Protein AF-A0A7S1DQR6-F1 (afdb_monomer_lite)

pLDDT: mean 74.08, std 22.47, range [29.53, 98.0]

Sequence (266 aa):
MAGALPKGSFQKLGLNPQLLRTAFSSLSSSLTSLRTEGGGAALTERAVVKEAVGEQGSGGWDFYPLESGTPMPAHKACIKKERWSTDAQAFVPAEYGFDVRAVIHSRRIFGSGAERQVYHFYEVSNGRLEASLRFVGNKLTAKQPKHVEHVNDQGFMRQFCKVQARAQELAVSFNRRVSGRASWHISFVECHIYTLVDPDLWTGPGTVLAEPYLEGKFVKWNNNAGYIRATHKQSQARAARSDKPQGLFEIGEEDEDEDDAQGDDR

Foldseek 3Di:
DDDDDDPDDDDPDDPDPVVVVVVVVVVLVVLLVVVVPPPDDDFAFDDAAADDPDDPDPPFKDKAFADPDDDDPAHKHWDFKWAQDPVVNDIDGDDDFPQFGIKMWTSHFPDDDDFKTKTKIFTFNDNDDDPDTHTGDATKIKIATRGPVCFAPPVVLVVVRNVQVVVQVVLVVVVVPPPDDPVPRDGGWHKMWIFMDDVVRDPGTTIIIMTGDDPDDDDDQADSNGRGDDDPVRVVVVVVPPPDDDDPDDPDPPPDPDPPDDDDDD

Radius of gyration: 23.33 Å; chains: 1; bounding box: 72×65×51 Å

Secondary structure (DSSP, 8-state):
-PPPPPTT------S-HHHHHHHHHHHHHHHHHTTSS--PPPPPBPP-PBPPTT---TTSEEEEEB--S---TT--EEEEEEEEETTTTEEEE-PPPTT--EEEEEEEEEEE-SSEEEEEEEEES-SS--SS--EEEEEEEEEEESBGGGTT-HHHHHHHHHHHHHHHHHHHHHHHH--S-GGG-------EEEEEE-TTT-SSEEEEEEEE---S-----B-TTS-BPPPHHHHHHHHTT-SS---S------------------

Structure (mmCIF, N/CA/C/O backbone):
data_AF-A0A7S1DQR6-F1
#
_entry.id   AF-A0A7S1DQR6-F1
#
loop_
_atom_site.group_PDB
_atom_site.id
_atom_site.type_symbol
_atom_site.label_atom_id
_atom_site.label_alt_id
_atom_site.label_comp_id
_atom_site.label_asym_id
_atom_site.label_entity_id
_atom_site.label_seq_id
_atom_site.pdbx_PDB_ins_code
_atom_site.Cartn_x
_atom_site.Cartn_y
_atom_site.Cartn_z
_atom_site.occupancy
_atom_site.B_iso_or_equiv
_atom_site.auth_seq_id
_atom_site.auth_comp_id
_atom_site.auth_asym_id
_atom_site.auth_atom_id
_atom_site.pdbx_PDB_model_num
ATOM 1 N N . MET A 1 1 ? -48.914 9.001 15.101 1.00 31.41 1 MET A N 1
ATOM 2 C CA . MET A 1 1 ? -48.515 9.339 13.718 1.00 31.41 1 MET A CA 1
ATOM 3 C C . MET A 1 1 ? -47.263 10.199 13.793 1.00 31.41 1 MET A C 1
ATOM 5 O O . MET A 1 1 ? -47.363 11.347 14.201 1.00 31.41 1 MET A O 1
ATOM 9 N N . ALA A 1 2 ? -46.083 9.621 13.556 1.00 33.62 2 ALA A N 1
ATOM 10 C CA . ALA A 1 2 ? -44.816 10.348 13.633 1.00 33.62 2 ALA A CA 1
ATOM 11 C C . ALA A 1 2 ? -44.555 11.042 12.290 1.00 33.62 2 ALA A C 1
ATOM 13 O O . ALA A 1 2 ? -44.450 10.374 11.264 1.00 33.62 2 ALA A O 1
ATOM 14 N N . GLY A 1 3 ? -44.516 12.376 12.299 1.00 42.34 3 GLY A N 1
ATOM 15 C CA . GLY A 1 3 ? -44.213 13.180 11.117 1.00 42.34 3 GLY A CA 1
ATOM 16 C C . GLY A 1 3 ? -42.786 12.924 10.638 1.00 42.34 3 GLY A C 1
ATOM 17 O O . GLY A 1 3 ? -41.850 12.930 11.437 1.00 42.34 3 GLY A O 1
ATOM 18 N N . ALA A 1 4 ? -42.629 12.673 9.339 1.00 44.31 4 ALA A N 1
ATOM 19 C CA . ALA A 1 4 ? -41.324 12.521 8.711 1.00 44.31 4 ALA A CA 1
ATOM 20 C C . ALA A 1 4 ? -40.499 13.807 8.885 1.00 44.31 4 ALA A C 1
ATOM 22 O O . ALA A 1 4 ? -40.989 14.910 8.639 1.00 44.31 4 ALA A O 1
ATOM 23 N N . LEU A 1 5 ? -39.249 13.659 9.329 1.00 44.78 5 LEU A N 1
ATOM 24 C CA . LEU A 1 5 ? -38.334 14.782 9.521 1.00 44.78 5 LEU A CA 1
ATOM 25 C C . LEU A 1 5 ? -37.856 15.344 8.166 1.00 44.78 5 LEU A C 1
ATOM 27 O O . LEU A 1 5 ? -37.653 14.567 7.227 1.00 44.78 5 LEU A O 1
ATOM 31 N N . PRO A 1 6 ? -37.631 16.668 8.051 1.00 43.91 6 PRO A N 1
ATOM 32 C CA . PRO A 1 6 ? -37.181 17.287 6.808 1.00 43.91 6 PRO A CA 1
ATOM 33 C C . PRO A 1 6 ? -35.764 16.834 6.437 1.00 43.91 6 PRO A C 1
ATOM 35 O O . PRO A 1 6 ? -34.859 16.812 7.275 1.00 43.91 6 PRO A O 1
ATOM 38 N N . LYS A 1 7 ? -35.550 16.512 5.158 1.00 37.84 7 LYS A N 1
ATOM 39 C CA . LYS A 1 7 ? -34.216 16.219 4.619 1.00 37.84 7 LYS A CA 1
ATOM 40 C C . LYS A 1 7 ? -33.331 17.471 4.723 1.00 37.84 7 LYS A C 1
ATOM 42 O O . LYS A 1 7 ? -33.700 18.520 4.208 1.00 37.84 7 LYS A O 1
ATOM 47 N N . GLY A 1 8 ? -32.158 17.345 5.350 1.00 42.09 8 GLY A N 1
ATOM 48 C CA . GLY A 1 8 ? -31.084 18.348 5.279 1.00 42.09 8 GLY A CA 1
ATOM 49 C C . GLY A 1 8 ? -30.780 19.151 6.549 1.00 42.09 8 GLY A C 1
ATOM 50 O O . GLY A 1 8 ? -29.846 19.946 6.528 1.00 42.09 8 GLY A O 1
ATOM 51 N N . SER A 1 9 ? -31.485 18.948 7.668 1.00 42.28 9 SER A N 1
ATOM 52 C CA . SER A 1 9 ? -31.143 19.619 8.935 1.00 42.28 9 SER A CA 1
ATOM 53 C C . SER A 1 9 ? -30.326 18.717 9.864 1.00 42.28 9 SER A C 1
ATOM 55 O O . SER A 1 9 ? -30.814 17.673 10.300 1.00 42.28 9 SER A O 1
ATOM 57 N N . PHE A 1 10 ? -29.118 19.142 10.240 1.00 45.62 10 PHE A N 1
ATOM 58 C CA . PHE A 1 10 ? -28.386 18.542 11.358 1.00 45.62 10 PHE A CA 1
ATOM 59 C C . PHE A 1 10 ? -28.925 19.114 12.671 1.00 45.62 10 PHE A C 1
ATOM 61 O O . PHE A 1 10 ? -28.577 20.226 13.069 1.00 45.62 10 PHE A O 1
ATOM 68 N N . GLN A 1 11 ? -29.779 18.360 13.364 1.00 51.41 11 GLN A N 1
ATOM 69 C CA . GLN A 1 11 ? -30.064 18.668 14.762 1.00 51.41 11 GLN A CA 1
ATOM 70 C C . GLN A 1 11 ? -28.872 18.246 15.618 1.00 51.41 11 GLN A C 1
ATOM 72 O O . GLN A 1 11 ? -28.334 17.146 15.478 1.00 51.41 11 GLN A O 1
ATOM 77 N N . LYS A 1 12 ? -28.461 19.139 16.520 1.00 45.91 12 LYS A N 1
ATOM 78 C CA . LYS A 1 12 ? -27.454 18.877 17.548 1.00 45.91 12 LYS A CA 1
ATOM 79 C C . LYS A 1 12 ? -28.048 17.849 18.516 1.00 45.91 12 LYS A C 1
ATOM 81 O O . LYS A 1 12 ? -28.711 18.209 19.483 1.00 45.91 12 LYS A O 1
ATOM 86 N N . LEU A 1 13 ? -27.897 16.566 18.191 1.00 50.59 13 LEU A N 1
ATOM 87 C CA . LEU A 1 13 ? -28.409 15.471 19.006 1.00 50.59 13 LEU A CA 1
ATOM 88 C C . LEU A 1 13 ? -27.738 15.551 20.379 1.00 50.59 13 LEU A C 1
ATOM 90 O O . LEU A 1 13 ? -26.519 15.417 20.494 1.00 50.59 13 LEU A O 1
ATOM 94 N N . GLY A 1 14 ? -28.537 15.802 21.418 1.00 55.88 14 GLY A N 1
ATOM 95 C CA . GLY A 1 14 ? -28.096 15.603 22.792 1.00 55.88 14 GLY A CA 1
ATOM 96 C C . GLY A 1 14 ? -27.561 14.179 22.942 1.00 55.88 14 GLY A C 1
ATOM 97 O O . GLY A 1 14 ? -28.083 13.256 22.314 1.00 55.88 14 GLY A O 1
ATOM 98 N N . LEU A 1 15 ? -26.498 14.016 23.735 1.00 55.56 15 LEU A N 1
ATOM 99 C CA . LEU A 1 15 ? -25.790 12.753 23.981 1.00 55.56 15 LEU A CA 1
ATOM 100 C C . LEU A 1 15 ? -26.667 11.758 24.763 1.00 55.56 15 LEU A C 1
ATOM 102 O O . LEU A 1 15 ? -26.357 11.380 25.887 1.00 55.56 15 LEU A O 1
ATOM 106 N N . ASN A 1 16 ? -27.785 11.336 24.179 1.00 61.31 16 ASN A N 1
ATOM 107 C CA . ASN A 1 16 ? -28.571 10.218 24.659 1.00 61.31 16 ASN A CA 1
ATOM 108 C C . ASN A 1 16 ? -28.138 8.958 23.873 1.00 61.31 16 ASN A C 1
ATOM 110 O O . ASN A 1 16 ? -28.238 8.950 22.640 1.00 61.31 16 ASN A O 1
ATOM 114 N N . PRO A 1 17 ? -27.694 7.880 24.548 1.00 58.91 17 PRO A N 1
ATOM 115 C CA . PRO A 1 17 ? -27.346 6.601 23.924 1.00 58.91 17 PRO A CA 1
ATOM 116 C C . PRO A 1 17 ? -28.421 6.034 22.982 1.00 58.91 17 PRO A C 1
ATOM 118 O O . PRO A 1 17 ? -28.089 5.425 21.965 1.00 58.91 17 PRO A O 1
ATOM 121 N N . GLN A 1 18 ? -29.707 6.255 23.277 1.00 54.97 18 GLN A N 1
ATOM 122 C CA . GLN A 1 18 ? -30.808 5.810 22.417 1.00 54.97 18 GLN A CA 1
ATOM 123 C C . GLN A 1 18 ? -30.890 6.623 21.117 1.00 54.97 18 GLN A C 1
ATOM 125 O O . GLN A 1 18 ? -31.116 6.051 20.054 1.00 54.97 18 GLN A O 1
ATOM 130 N N . LEU A 1 19 ? -30.628 7.933 21.172 1.00 52.81 19 LEU A N 1
ATOM 131 C CA . LEU A 1 19 ? -30.596 8.797 19.986 1.00 52.81 19 LEU A CA 1
ATOM 132 C C . LEU A 1 19 ? -29.357 8.536 19.121 1.00 52.81 19 LEU A C 1
ATOM 134 O O . LEU A 1 19 ? -29.462 8.535 17.896 1.00 52.81 19 LEU A O 1
ATOM 138 N N . LEU A 1 20 ? -28.210 8.236 19.742 1.00 58.41 20 LEU A N 1
ATOM 139 C CA . LEU A 1 20 ? -27.008 7.777 19.037 1.00 58.41 20 LEU A CA 1
ATOM 140 C C . LEU A 1 20 ? -27.270 6.465 18.293 1.00 58.41 20 LEU A C 1
ATOM 142 O O . LEU A 1 20 ? -26.929 6.352 17.119 1.00 58.41 20 LEU A O 1
ATOM 146 N N . ARG A 1 21 ? -27.928 5.492 18.936 1.00 59.44 21 ARG A N 1
ATOM 147 C CA . ARG A 1 21 ? -28.289 4.216 18.301 1.00 59.44 21 ARG A CA 1
ATOM 148 C C . ARG A 1 21 ? -29.188 4.419 17.079 1.00 59.44 21 ARG A C 1
ATOM 150 O O . ARG A 1 21 ? -28.949 3.795 16.045 1.00 59.44 21 ARG A O 1
ATOM 157 N N . THR A 1 22 ? -30.173 5.310 17.169 1.00 59.44 22 THR A N 1
ATOM 158 C CA . THR A 1 22 ? -31.044 5.655 16.037 1.00 59.44 22 THR A CA 1
ATOM 159 C C . THR A 1 22 ? -30.270 6.371 14.931 1.00 59.44 22 THR A C 1
ATOM 161 O O . THR A 1 22 ? -30.397 5.996 13.771 1.00 59.44 22 THR A O 1
ATOM 164 N N . ALA A 1 23 ? -29.399 7.328 15.265 1.00 57.44 23 ALA A N 1
ATOM 165 C CA . ALA A 1 23 ? -28.573 8.033 14.284 1.00 57.44 23 ALA A CA 1
ATOM 166 C C . ALA A 1 23 ? -27.603 7.094 13.544 1.00 57.44 23 ALA A C 1
ATOM 168 O O . ALA A 1 23 ? -27.500 7.163 12.320 1.00 57.44 23 ALA A O 1
ATOM 169 N N . PHE A 1 24 ? -26.947 6.167 14.252 1.00 63.00 24 PHE A N 1
ATOM 170 C CA . PHE A 1 24 ? -26.090 5.150 13.632 1.00 63.00 24 PHE A CA 1
ATOM 171 C C . PHE A 1 24 ? -26.881 4.155 12.780 1.00 63.00 24 PHE A C 1
ATOM 173 O O . PHE A 1 24 ? -26.399 3.751 11.723 1.00 63.00 24 PHE A O 1
ATOM 180 N N . SER A 1 25 ? -28.103 3.799 13.187 1.00 56.00 25 SER A N 1
ATOM 181 C CA . SER A 1 25 ? -28.981 2.929 12.391 1.00 56.00 25 SER A CA 1
ATOM 182 C C . SER A 1 25 ? -29.430 3.622 11.097 1.00 56.00 25 SER A C 1
ATOM 184 O O . SER A 1 25 ? -29.368 3.021 10.027 1.00 56.00 25 SER A O 1
ATOM 186 N N . SER A 1 26 ? -29.785 4.909 11.160 1.00 48.22 26 SER A N 1
ATOM 187 C CA . SER A 1 26 ? -30.171 5.707 9.987 1.00 48.22 26 SER A CA 1
ATOM 188 C C . SER A 1 26 ? -28.998 6.000 9.043 1.00 48.22 26 SER A C 1
ATOM 190 O O . SER A 1 26 ? -29.177 5.981 7.823 1.00 48.22 26 SER A O 1
ATOM 192 N N . LEU A 1 27 ? -27.790 6.218 9.581 1.00 51.88 27 LEU A N 1
ATOM 193 C CA . LEU A 1 27 ? -26.561 6.340 8.787 1.00 51.88 27 LEU A CA 1
ATOM 194 C C . LEU A 1 27 ? -26.212 5.021 8.095 1.00 51.88 27 LEU A C 1
ATOM 196 O O . LEU A 1 27 ? -25.891 5.029 6.911 1.00 51.88 27 LEU A O 1
ATOM 200 N N . SER A 1 28 ? -26.330 3.896 8.807 1.00 49.25 28 SER A N 1
ATOM 201 C CA . SER A 1 28 ? -26.087 2.566 8.239 1.00 49.25 28 SER A CA 1
ATOM 202 C C . SER A 1 28 ? -27.082 2.260 7.120 1.00 49.25 28 SER A C 1
ATOM 204 O O . SER A 1 28 ? -26.670 1.864 6.040 1.00 49.25 28 SER A O 1
ATOM 206 N N . SER A 1 29 ? -28.373 2.543 7.321 1.00 36.38 29 SER A N 1
ATOM 207 C CA . SER A 1 29 ? -29.411 2.332 6.302 1.00 36.38 29 SER A CA 1
ATOM 208 C C . SER A 1 29 ? -29.207 3.202 5.054 1.00 36.38 29 SER A C 1
ATOM 210 O O . SER A 1 29 ? -29.327 2.702 3.937 1.00 36.38 29 SER A O 1
ATOM 212 N N . SER A 1 30 ? -28.817 4.471 5.222 1.00 38.94 30 SER A N 1
ATOM 213 C CA . SER A 1 30 ? -28.512 5.363 4.091 1.00 38.94 30 SER A CA 1
ATOM 214 C C . SER A 1 30 ? -27.253 4.933 3.320 1.00 38.94 30 SER A C 1
ATOM 216 O O . SER A 1 30 ? -27.213 5.047 2.098 1.00 38.94 30 SER A O 1
ATOM 218 N N . LEU A 1 31 ? -26.237 4.403 4.012 1.00 38.84 31 LEU A N 1
ATOM 219 C CA . LEU A 1 31 ? -25.013 3.874 3.394 1.00 38.84 31 LEU A CA 1
ATOM 220 C C . LEU A 1 31 ? -25.240 2.547 2.662 1.00 38.84 31 LEU A C 1
ATOM 222 O O . LEU A 1 31 ? -24.606 2.317 1.634 1.00 38.84 31 LEU A O 1
ATOM 226 N N . THR A 1 32 ? -26.133 1.689 3.160 1.00 41.75 32 THR A N 1
ATOM 227 C CA . THR A 1 32 ? -26.480 0.428 2.490 1.00 41.75 32 THR A CA 1
ATOM 228 C C . THR A 1 32 ? -27.306 0.682 1.230 1.00 41.75 32 THR A C 1
ATOM 230 O O . THR A 1 32 ? -26.999 0.107 0.192 1.00 41.75 32 THR A O 1
ATOM 233 N N . SER A 1 33 ? -28.275 1.606 1.273 1.00 34.28 33 SER A N 1
ATOM 234 C CA . SER A 1 33 ? -29.111 1.927 0.104 1.00 34.28 33 SER A CA 1
ATOM 235 C C . SER A 1 33 ? -28.313 2.554 -1.049 1.00 34.28 33 SER A C 1
ATOM 237 O O . SER A 1 33 ? -28.632 2.315 -2.205 1.00 34.28 33 SER A O 1
ATOM 239 N N . LEU A 1 34 ? -27.239 3.299 -0.753 1.00 32.94 34 LEU A N 1
ATOM 240 C CA . LEU A 1 34 ? -26.320 3.836 -1.768 1.00 32.94 34 LEU A CA 1
ATOM 241 C C . LEU A 1 34 ? -25.340 2.794 -2.337 1.00 32.94 34 LEU A C 1
ATOM 243 O O . LEU A 1 34 ? -24.661 3.082 -3.319 1.00 32.94 34 LEU A O 1
ATOM 247 N N . ARG A 1 35 ? -25.231 1.601 -1.737 1.00 43.12 35 ARG A N 1
ATOM 248 C CA . ARG A 1 35 ? -24.304 0.544 -2.182 1.00 43.12 35 ARG A CA 1
ATOM 249 C C . ARG A 1 35 ? -24.957 -0.539 -3.033 1.00 43.12 35 ARG A C 1
ATOM 251 O O . ARG A 1 35 ? -24.249 -1.193 -3.786 1.00 43.12 35 ARG A O 1
ATOM 258 N N . THR A 1 36 ? -26.274 -0.706 -2.961 1.00 40.50 36 THR A N 1
ATOM 259 C CA . THR A 1 36 ? -27.006 -1.714 -3.746 1.00 40.50 36 THR A CA 1
ATOM 260 C C . THR A 1 36 ? -27.453 -1.246 -5.133 1.00 40.50 36 THR A C 1
ATOM 262 O O . THR A 1 36 ? -27.860 -2.078 -5.932 1.00 40.50 36 THR A O 1
ATOM 265 N N . GLU A 1 37 ? -27.354 0.047 -5.462 1.00 34.97 37 GLU A N 1
ATOM 266 C CA . GLU A 1 37 ? -27.733 0.569 -6.794 1.00 34.97 37 GLU A CA 1
ATOM 267 C C . GLU A 1 37 ? -26.545 0.710 -7.766 1.00 34.97 37 GLU A C 1
ATOM 269 O O . GLU A 1 37 ? -26.708 1.122 -8.912 1.00 34.97 37 GLU A O 1
ATOM 274 N N . GLY A 1 38 ? -25.339 0.322 -7.347 1.00 36.16 38 GLY A N 1
ATOM 275 C CA . GLY A 1 38 ? -24.161 0.287 -8.208 1.00 36.16 38 GLY A CA 1
ATOM 276 C C . GLY A 1 38 ? -24.028 -1.048 -8.931 1.00 36.16 38 GLY A C 1
ATOM 277 O O . GLY A 1 38 ? -23.172 -1.847 -8.565 1.00 36.16 38 GLY A O 1
ATOM 278 N N . GLY A 1 39 ? -24.851 -1.286 -9.954 1.00 40.03 39 GLY A N 1
ATOM 279 C CA . GLY A 1 39 ? -24.592 -2.315 -10.964 1.00 40.03 39 GLY A CA 1
ATOM 280 C C . GLY A 1 39 ? -23.303 -1.990 -11.722 1.00 40.03 39 GLY A C 1
ATOM 281 O O . GLY A 1 39 ? -23.339 -1.392 -12.794 1.00 40.03 39 GLY A O 1
ATOM 282 N N . GLY A 1 40 ? -22.155 -2.308 -11.126 1.00 49.25 40 GLY A N 1
ATOM 283 C CA . GLY A 1 40 ? -20.861 -2.241 -11.791 1.00 49.25 40 GLY A CA 1
ATOM 284 C C . GLY A 1 40 ? -20.764 -3.341 -12.842 1.00 49.25 40 GLY A C 1
ATOM 285 O O . GLY A 1 40 ? -21.263 -4.447 -12.636 1.00 49.25 40 GLY A O 1
ATOM 286 N N . ALA A 1 41 ? -20.133 -3.037 -13.976 1.00 58.84 41 ALA A N 1
ATOM 287 C CA . ALA A 1 41 ? -19.745 -4.056 -14.943 1.00 58.84 41 ALA A CA 1
ATOM 288 C C . ALA A 1 41 ? -18.941 -5.162 -14.238 1.00 58.84 41 ALA A C 1
ATOM 290 O O . ALA A 1 41 ? -18.152 -4.870 -13.337 1.00 58.84 41 ALA A O 1
ATOM 291 N N . ALA A 1 42 ? -19.148 -6.420 -14.637 1.00 73.62 42 ALA A N 1
ATOM 292 C CA . ALA A 1 42 ? -18.347 -7.531 -14.136 1.00 73.62 42 ALA A CA 1
ATOM 293 C C . ALA A 1 42 ? -16.862 -7.240 -14.410 1.00 73.62 42 ALA A C 1
ATOM 295 O O . ALA A 1 42 ? -16.483 -7.015 -15.559 1.00 73.62 42 ALA A O 1
ATOM 296 N N . LEU A 1 43 ? -16.056 -7.184 -13.349 1.00 81.88 43 LEU A N 1
ATOM 297 C CA . LEU A 1 43 ? -14.626 -6.904 -13.434 1.00 81.88 43 LEU A CA 1
ATOM 298 C C . LEU A 1 43 ? -13.849 -8.182 -13.755 1.00 81.88 43 LEU A C 1
ATOM 300 O O . LEU A 1 43 ? -14.211 -9.273 -13.312 1.00 81.88 43 LEU A O 1
ATOM 304 N N . THR A 1 44 ? -12.753 -8.042 -14.493 1.00 83.62 44 THR A N 1
ATOM 305 C CA . THR A 1 44 ? -11.940 -9.170 -14.952 1.00 83.62 44 THR A CA 1
ATOM 306 C C . THR A 1 44 ? -10.818 -9.449 -13.963 1.00 83.62 44 THR A C 1
ATOM 308 O O . THR A 1 44 ? -9.928 -8.616 -13.777 1.00 83.62 44 THR A O 1
ATOM 311 N N . GLU A 1 45 ? -10.811 -10.625 -13.334 1.00 82.19 45 GLU A N 1
ATOM 312 C CA . GLU A 1 45 ? -9.710 -11.027 -12.451 1.00 82.19 45 GLU A CA 1
ATOM 313 C C . GLU A 1 45 ? -8.395 -11.237 -13.217 1.00 82.19 45 GLU A C 1
ATOM 315 O O . GLU A 1 45 ? -8.362 -11.786 -14.319 1.00 82.19 45 GLU A O 1
ATOM 320 N N . ARG A 1 46 ? -7.278 -10.831 -12.609 1.00 82.69 46 ARG A N 1
ATOM 321 C CA . ARG A 1 46 ? -5.936 -11.088 -13.140 1.00 82.69 46 ARG A CA 1
ATOM 322 C C . ARG A 1 46 ? -5.507 -12.524 -12.856 1.00 82.69 46 ARG A C 1
ATOM 324 O O . ARG A 1 46 ? -5.556 -12.974 -11.710 1.00 82.69 46 ARG A O 1
ATOM 331 N N . ALA A 1 47 ? -4.968 -13.196 -13.870 1.00 73.94 47 ALA A N 1
ATOM 332 C CA . ALA A 1 47 ? -4.258 -14.458 -13.690 1.00 73.94 47 ALA A CA 1
ATOM 333 C C . ALA A 1 47 ? -2.944 -14.218 -12.929 1.00 73.94 47 ALA A C 1
ATOM 335 O O . ALA A 1 47 ? -2.080 -13.479 -13.402 1.00 73.94 47 ALA A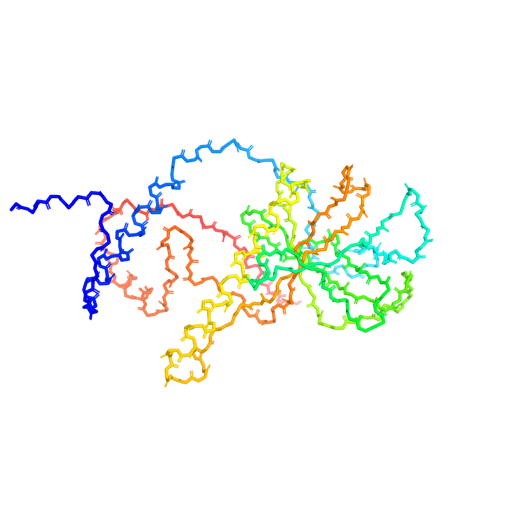 O 1
ATOM 336 N N . VAL A 1 48 ? -2.793 -14.825 -11.748 1.00 71.44 48 VAL A N 1
ATOM 337 C CA . VAL A 1 48 ? -1.583 -14.706 -10.922 1.00 71.44 48 VAL A CA 1
ATOM 338 C C . VAL A 1 48 ? -1.266 -16.031 -10.230 1.00 71.44 48 VAL A C 1
ATOM 340 O O . VAL A 1 48 ? -2.163 -16.803 -9.895 1.00 71.44 48 VAL A O 1
ATOM 343 N N . VAL A 1 49 ? 0.023 -16.285 -9.999 1.00 69.25 49 VAL A N 1
ATOM 344 C CA . VAL A 1 49 ? 0.529 -17.469 -9.297 1.00 69.25 49 VAL A CA 1
ATOM 345 C C . VAL A 1 49 ? 0.283 -17.343 -7.785 1.00 69.25 49 VAL A C 1
ATOM 347 O O . VAL A 1 49 ? 0.776 -16.419 -7.131 1.00 69.25 49 VAL A O 1
ATOM 350 N N . LYS A 1 50 ? -0.474 -18.287 -7.216 1.00 61.16 50 LYS A N 1
ATOM 351 C CA . LYS A 1 50 ? -0.664 -18.424 -5.762 1.00 61.16 50 LYS A CA 1
ATOM 352 C C . LYS A 1 50 ? 0.540 -19.130 -5.128 1.00 61.16 50 LYS A C 1
ATOM 354 O O . LYS A 1 50 ? 1.202 -19.936 -5.778 1.00 61.16 50 LYS A O 1
ATOM 359 N N . GLU A 1 51 ? 0.844 -18.818 -3.871 1.00 53.03 51 GLU A N 1
ATOM 360 C CA . GLU A 1 51 ? 1.877 -19.534 -3.120 1.00 53.03 51 GLU A CA 1
ATOM 361 C C . GLU A 1 51 ? 1.432 -20.977 -2.822 1.00 53.03 51 GLU A C 1
ATOM 363 O O . GLU A 1 51 ? 0.386 -21.190 -2.216 1.00 53.03 51 GLU A O 1
ATOM 368 N N . ALA A 1 52 ? 2.222 -21.965 -3.256 1.00 49.84 52 ALA A N 1
ATOM 369 C CA . ALA A 1 52 ? 2.103 -23.346 -2.795 1.00 49.84 52 ALA A CA 1
ATOM 370 C C . ALA A 1 52 ? 3.016 -23.542 -1.575 1.00 49.84 52 ALA A C 1
ATOM 372 O O . ALA A 1 52 ? 4.169 -23.097 -1.579 1.00 49.84 52 ALA A O 1
ATOM 373 N N . VAL A 1 53 ? 2.505 -24.205 -0.535 1.00 42.31 53 VAL A N 1
ATOM 374 C CA . VAL A 1 53 ? 3.251 -24.529 0.689 1.00 42.31 53 VAL A CA 1
ATOM 375 C C . VAL A 1 53 ? 4.420 -25.452 0.312 1.00 42.31 53 VAL A C 1
ATOM 377 O O . VAL A 1 53 ? 4.207 -26.631 0.056 1.00 42.31 53 VAL A O 1
ATOM 380 N N . GLY A 1 54 ? 5.654 -24.932 0.243 1.00 42.78 54 GLY A N 1
ATOM 381 C CA . GLY A 1 54 ? 6.858 -25.781 0.186 1.00 42.78 54 GLY A CA 1
ATOM 382 C C . GLY A 1 54 ? 8.007 -25.387 -0.749 1.00 42.78 54 GLY A C 1
ATOM 383 O O . GLY A 1 54 ? 9.079 -25.969 -0.626 1.00 42.78 54 GLY A O 1
ATOM 384 N N . GLU A 1 55 ? 7.876 -24.404 -1.645 1.00 39.41 55 GLU A N 1
ATOM 385 C CA . GLU A 1 55 ? 8.964 -24.098 -2.597 1.00 39.41 55 GLU A CA 1
ATOM 386 C C . GLU A 1 55 ? 9.692 -22.780 -2.300 1.00 39.41 55 GLU A C 1
ATOM 388 O O . GLU A 1 55 ? 9.295 -21.715 -2.774 1.00 39.41 55 GLU A O 1
ATOM 393 N N . GLN A 1 56 ? 10.810 -22.850 -1.573 1.00 40.12 56 GLN A N 1
ATOM 394 C CA . GLN A 1 56 ? 11.800 -21.769 -1.487 1.00 40.12 56 GLN A CA 1
ATOM 395 C C . GLN A 1 56 ? 12.818 -21.887 -2.633 1.00 40.12 56 GLN A C 1
ATOM 397 O O . GLN A 1 56 ? 13.928 -22.380 -2.459 1.00 40.12 56 GLN A O 1
ATOM 402 N N . GLY A 1 57 ? 12.430 -21.438 -3.826 1.00 43.72 57 GLY A N 1
ATOM 403 C CA . GLY A 1 57 ? 13.342 -21.230 -4.955 1.00 43.72 57 GLY A CA 1
ATOM 404 C C . GLY A 1 57 ? 13.630 -19.742 -5.179 1.00 43.72 57 GLY A C 1
ATOM 405 O O . GLY A 1 57 ? 12.750 -18.897 -5.019 1.00 43.72 57 GLY A O 1
ATOM 406 N N . SER A 1 58 ? 14.848 -19.405 -5.611 1.00 46.19 58 SER A N 1
ATOM 407 C CA . SER A 1 58 ? 15.319 -18.036 -5.901 1.00 46.19 58 SER A CA 1
ATOM 408 C C . SER A 1 58 ? 14.592 -17.316 -7.057 1.00 46.19 58 SER A C 1
ATOM 410 O O . SER A 1 58 ? 14.858 -16.144 -7.305 1.00 46.19 58 SER A O 1
ATOM 412 N N . GLY A 1 59 ? 13.640 -17.968 -7.739 1.00 62.53 59 GLY A N 1
ATOM 413 C CA . GLY A 1 59 ? 12.853 -17.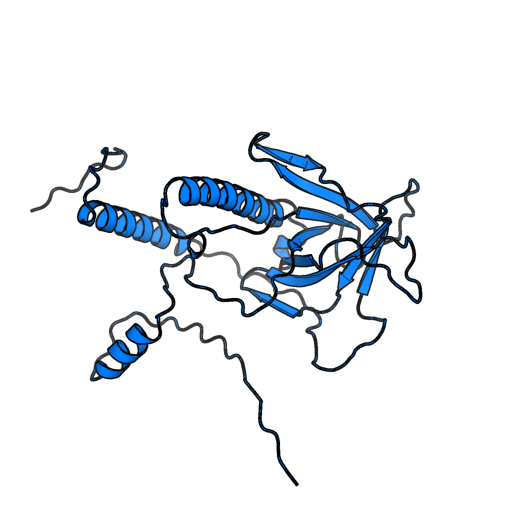409 -8.852 1.00 62.53 59 GLY A CA 1
ATOM 414 C C . GLY A 1 59 ? 11.566 -16.661 -8.464 1.00 62.53 59 GLY A C 1
ATOM 415 O O . GLY A 1 59 ? 10.789 -16.289 -9.345 1.00 62.53 59 GLY A O 1
ATOM 416 N N . GLY A 1 60 ? 11.308 -16.465 -7.166 1.00 83.25 60 GLY A N 1
ATOM 417 C CA . GLY A 1 60 ? 10.039 -15.935 -6.646 1.00 83.25 60 GLY A CA 1
ATOM 418 C C . GLY A 1 60 ? 9.938 -14.414 -6.483 1.00 83.25 60 GLY A C 1
ATOM 419 O O . GLY A 1 60 ? 8.889 -13.941 -6.050 1.00 83.25 60 GLY A O 1
ATOM 420 N N . TRP A 1 61 ? 10.985 -13.649 -6.801 1.00 88.00 61 TRP A N 1
ATOM 421 C CA . TRP A 1 61 ? 11.055 -12.211 -6.514 1.00 88.00 61 TRP A CA 1
ATOM 422 C C . TRP A 1 61 ? 11.377 -11.395 -7.764 1.00 88.00 61 TRP A C 1
ATOM 424 O O . TRP A 1 61 ? 12.285 -11.736 -8.519 1.00 88.00 61 TRP A O 1
ATOM 434 N N . ASP A 1 62 ? 10.670 -10.284 -7.942 1.00 90.56 62 ASP A N 1
ATOM 435 C CA . ASP A 1 62 ? 11.041 -9.217 -8.865 1.00 90.56 62 ASP A CA 1
ATOM 436 C C . ASP A 1 62 ? 11.862 -8.153 -8.134 1.00 90.56 62 ASP A C 1
ATOM 438 O O . ASP A 1 62 ? 11.559 -7.789 -6.995 1.00 90.56 62 ASP A O 1
ATOM 442 N N . PHE A 1 63 ? 12.905 -7.660 -8.798 1.00 90.25 63 PHE A N 1
ATOM 443 C CA . PHE A 1 63 ? 13.863 -6.702 -8.254 1.00 90.25 63 PHE A CA 1
ATOM 444 C C . PHE A 1 63 ? 13.728 -5.352 -8.962 1.00 90.25 63 PHE A C 1
ATOM 446 O O . PHE A 1 63 ? 13.803 -5.282 -10.188 1.00 90.25 63 PHE A O 1
ATOM 453 N N . TYR A 1 64 ? 13.561 -4.286 -8.181 1.00 91.88 64 TYR A N 1
ATOM 454 C CA . TYR A 1 64 ? 13.301 -2.930 -8.657 1.00 91.88 64 TYR A CA 1
ATOM 455 C C . TYR A 1 64 ? 14.340 -1.968 -8.066 1.00 91.88 64 TYR A C 1
ATOM 457 O O . TYR A 1 64 ? 14.135 -1.450 -6.963 1.00 91.88 64 TYR A O 1
ATOM 465 N N . PRO A 1 65 ? 15.470 -1.725 -8.751 1.00 90.88 65 PRO A N 1
ATOM 466 C CA . PRO A 1 65 ? 16.444 -0.730 -8.321 1.00 90.88 65 PRO A CA 1
ATOM 467 C C . PRO A 1 65 ? 15.802 0.655 -8.208 1.00 90.88 65 PRO A C 1
ATOM 469 O O . PRO A 1 65 ? 14.954 1.031 -9.021 1.00 90.88 65 PRO A O 1
ATOM 472 N N . LEU A 1 66 ? 16.219 1.419 -7.199 1.00 88.94 66 LEU A N 1
ATOM 473 C CA . LEU A 1 66 ? 15.949 2.850 -7.132 1.00 88.94 66 LEU A CA 1
ATOM 474 C C . LEU A 1 66 ? 16.825 3.522 -8.194 1.00 88.94 66 LEU A C 1
ATOM 476 O O . LEU A 1 66 ? 18.023 3.247 -8.271 1.00 88.94 66 LEU A O 1
ATOM 480 N N . GLU A 1 67 ? 16.240 4.375 -9.033 1.00 72.88 67 GLU A N 1
ATOM 481 C CA . GLU A 1 67 ? 16.973 5.013 -10.128 1.00 72.88 67 GLU A CA 1
ATOM 482 C C . GLU A 1 67 ? 18.163 5.839 -9.608 1.00 72.88 67 GLU A C 1
ATOM 484 O O . GLU A 1 67 ? 18.005 6.938 -9.080 1.00 72.88 67 GLU A O 1
ATOM 489 N N . SER A 1 68 ? 19.385 5.341 -9.816 1.00 55.94 68 SER A N 1
ATOM 490 C CA . SER A 1 68 ? 20.618 6.121 -9.692 1.00 55.94 68 SER A CA 1
ATOM 491 C C . SER A 1 68 ? 21.056 6.635 -11.070 1.00 55.94 68 SER A C 1
ATOM 493 O O . SER A 1 68 ? 22.130 6.300 -11.565 1.00 55.94 68 SER A O 1
ATOM 495 N N . GLY A 1 69 ? 20.205 7.427 -11.724 1.00 50.66 69 GLY A N 1
ATOM 496 C CA . GLY A 1 69 ? 20.662 8.376 -12.744 1.00 50.66 69 GLY A CA 1
ATOM 497 C C . GLY A 1 69 ? 21.043 7.854 -14.135 1.00 50.66 69 GLY A C 1
ATOM 498 O O . GLY A 1 69 ? 21.823 8.520 -14.804 1.00 50.66 69 GLY A O 1
ATOM 499 N N . THR A 1 70 ? 20.499 6.746 -14.640 1.00 43.12 70 THR A N 1
ATOM 500 C CA . THR A 1 70 ? 20.436 6.535 -16.105 1.00 43.12 70 THR A CA 1
ATOM 501 C C . THR A 1 70 ? 19.233 5.666 -16.481 1.00 43.12 70 THR A C 1
ATOM 503 O O . THR A 1 70 ? 19.172 4.513 -16.056 1.00 43.12 70 THR A O 1
ATOM 506 N N . PRO A 1 71 ? 18.272 6.178 -17.272 1.00 43.59 71 PRO A N 1
ATOM 507 C CA . PRO A 1 71 ? 17.164 5.372 -17.760 1.00 43.59 71 PRO A CA 1
ATOM 508 C C . PRO A 1 71 ? 17.698 4.386 -18.799 1.00 43.59 71 PRO A C 1
ATOM 510 O O . PRO A 1 71 ? 18.051 4.771 -19.913 1.00 43.59 71 PRO A O 1
ATOM 513 N N . MET A 1 72 ? 17.768 3.104 -18.440 1.00 46.81 72 MET A N 1
ATOM 514 C CA . MET A 1 72 ? 17.837 2.051 -19.445 1.00 46.81 72 MET A CA 1
ATOM 515 C C . MET A 1 72 ? 16.400 1.634 -19.798 1.00 46.81 72 MET A C 1
ATOM 517 O O . MET A 1 72 ? 15.677 1.176 -18.914 1.00 46.81 72 MET A O 1
ATOM 521 N N . PRO A 1 73 ? 15.967 1.767 -21.064 1.00 45.38 73 PRO A N 1
ATOM 522 C CA . PRO A 1 73 ? 14.564 1.643 -21.480 1.00 45.38 73 PRO A CA 1
ATOM 523 C C . PRO A 1 73 ? 13.942 0.231 -21.390 1.00 45.38 73 PRO A C 1
ATOM 525 O O . PRO A 1 73 ? 12.867 0.011 -21.936 1.00 45.38 73 PRO A O 1
ATOM 528 N N . ALA A 1 74 ? 14.576 -0.724 -20.700 1.00 56.97 74 ALA A N 1
ATOM 529 C CA . ALA A 1 74 ? 14.138 -2.123 -20.622 1.00 56.97 74 ALA A CA 1
ATOM 530 C C . ALA A 1 74 ? 14.163 -2.734 -19.204 1.00 56.97 74 ALA A C 1
ATOM 532 O O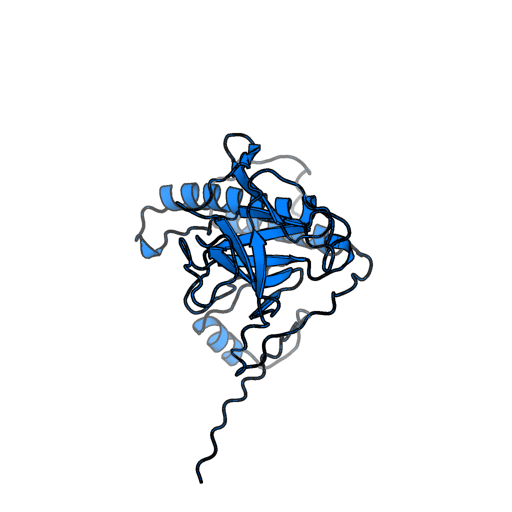 . ALA A 1 74 ? 14.012 -3.945 -19.068 1.00 56.97 74 ALA A O 1
ATOM 533 N N . HIS A 1 75 ? 14.377 -1.945 -18.145 1.00 76.56 75 HIS A N 1
ATOM 534 C CA . HIS A 1 75 ? 14.569 -2.497 -16.799 1.00 76.56 75 HIS A CA 1
ATOM 535 C C . HIS A 1 75 ? 13.445 -2.135 -15.834 1.00 76.56 75 HIS A C 1
ATOM 537 O O . HIS A 1 75 ? 12.955 -1.006 -15.815 1.00 76.56 75 HIS A O 1
ATOM 543 N N . LYS A 1 76 ? 13.075 -3.114 -15.000 1.00 88.31 76 LYS A N 1
ATOM 544 C CA . LYS A 1 76 ? 12.230 -2.895 -13.827 1.00 88.31 76 LYS A CA 1
ATOM 545 C C . LYS A 1 76 ? 12.880 -1.839 -12.935 1.00 88.31 76 LYS A C 1
ATOM 547 O O . LYS A 1 76 ? 14.100 -1.853 -12.774 1.00 88.31 76 LYS A O 1
ATOM 552 N N . ALA A 1 77 ? 12.097 -0.932 -12.362 1.00 91.38 77 ALA A N 1
ATOM 553 C CA . ALA A 1 77 ? 12.621 0.150 -11.525 1.00 91.38 77 ALA A CA 1
ATOM 554 C C . ALA A 1 77 ? 11.602 0.615 -10.483 1.00 91.38 77 ALA A C 1
ATOM 556 O O . ALA A 1 77 ? 10.396 0.531 -10.703 1.00 91.38 77 ALA A O 1
ATOM 557 N N . CYS A 1 78 ? 12.083 1.140 -9.358 1.00 93.00 78 CYS A N 1
ATOM 558 C CA . CYS A 1 78 ? 11.267 1.851 -8.380 1.00 93.00 78 CYS A CA 1
ATOM 559 C C . CYS A 1 78 ? 11.528 3.351 -8.518 1.00 93.00 78 CYS A C 1
ATOM 561 O O . CYS A 1 78 ? 12.584 3.844 -8.123 1.00 93.00 78 CYS A O 1
ATOM 563 N N . ILE A 1 79 ? 10.562 4.076 -9.081 1.00 92.56 79 ILE A N 1
ATOM 564 C CA . ILE A 1 79 ? 10.717 5.503 -9.394 1.00 92.56 79 ILE A CA 1
ATOM 565 C C . ILE A 1 79 ? 10.438 6.358 -8.160 1.00 92.56 79 ILE A C 1
ATOM 567 O O . ILE A 1 79 ? 11.107 7.360 -7.911 1.00 92.56 79 ILE A O 1
ATOM 571 N N . LYS A 1 80 ? 9.405 6.004 -7.390 1.00 94.19 80 LYS A N 1
ATOM 572 C CA . LYS A 1 80 ? 8.876 6.894 -6.356 1.00 94.19 80 LYS A CA 1
ATOM 573 C C . LYS A 1 80 ? 8.298 6.122 -5.183 1.00 94.19 80 LYS A C 1
ATOM 575 O O . LYS A 1 80 ? 7.632 5.109 -5.375 1.00 94.19 80 LYS A O 1
ATOM 580 N N . LYS A 1 81 ? 8.474 6.693 -3.992 1.00 96.81 81 LYS A N 1
ATOM 581 C CA . LYS A 1 81 ? 7.760 6.353 -2.763 1.00 96.81 81 LYS A CA 1
ATOM 582 C C . LYS A 1 81 ? 7.082 7.608 -2.223 1.00 96.81 81 LYS A C 1
ATOM 584 O O . LYS A 1 81 ? 7.701 8.666 -2.105 1.00 96.81 81 LYS A O 1
ATOM 589 N N . GLU A 1 82 ? 5.798 7.518 -1.917 1.00 97.81 82 GLU A N 1
ATOM 590 C CA . GLU A 1 82 ? 5.013 8.638 -1.396 1.00 97.81 82 GLU A CA 1
ATOM 591 C C . GLU A 1 82 ? 4.015 8.190 -0.331 1.00 97.81 82 GLU A C 1
ATOM 593 O O . GLU A 1 82 ? 3.634 7.023 -0.259 1.00 97.81 82 GLU A O 1
ATOM 598 N N . ARG A 1 83 ? 3.571 9.134 0.496 1.00 97.62 83 ARG A N 1
ATOM 599 C CA . ARG A 1 83 ? 2.533 8.924 1.513 1.00 97.62 83 ARG A CA 1
ATOM 600 C C . ARG A 1 83 ? 1.510 10.047 1.459 1.00 97.62 83 ARG A C 1
ATOM 602 O O . ARG A 1 83 ? 1.813 11.148 0.996 1.00 97.62 83 ARG A O 1
ATOM 609 N N . TRP A 1 84 ? 0.300 9.790 1.943 1.00 97.94 84 TRP A N 1
ATOM 610 C CA . TRP A 1 84 ? -0.691 10.851 2.105 1.00 97.94 84 TRP A CA 1
ATOM 611 C C . TRP A 1 84 ? -0.360 11.690 3.343 1.00 97.94 84 TRP A C 1
ATOM 613 O O . TRP A 1 84 ? -0.342 11.173 4.459 1.00 97.94 84 TRP A O 1
ATOM 623 N N . SER A 1 85 ? -0.121 12.987 3.151 1.00 96.81 85 SER A N 1
ATOM 624 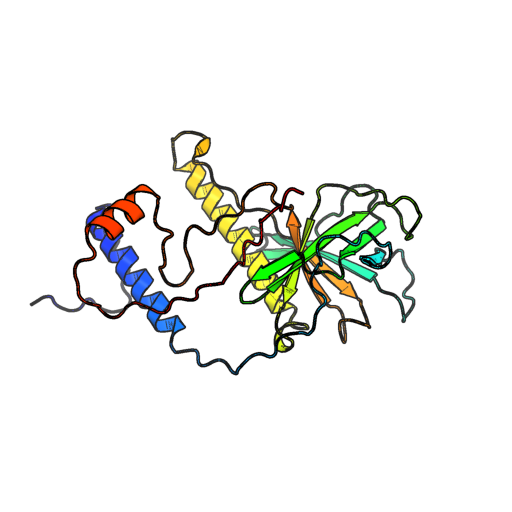C CA . SER A 1 85 ? -0.033 13.954 4.244 1.00 96.81 85 SER A CA 1
ATOM 625 C C . SER A 1 85 ? -1.403 14.578 4.461 1.00 96.81 85 SER A C 1
ATOM 627 O O . SER A 1 85 ? -1.974 15.197 3.560 1.00 96.81 85 SER A O 1
ATOM 629 N N . THR A 1 86 ? -1.943 14.409 5.663 1.00 94.12 86 THR A N 1
ATOM 630 C CA . THR A 1 86 ? -3.239 14.981 6.020 1.00 94.12 86 THR A CA 1
ATOM 631 C C . THR A 1 86 ? -3.153 16.484 6.263 1.00 94.12 86 THR A C 1
ATOM 633 O O . THR A 1 86 ? -4.086 17.193 5.897 1.00 94.12 86 THR A O 1
ATOM 636 N N . ASP A 1 87 ? -2.018 16.989 6.750 1.00 95.06 87 ASP A N 1
ATOM 637 C CA . ASP A 1 87 ? -1.777 18.428 6.899 1.00 95.06 87 ASP A CA 1
ATOM 638 C C . ASP A 1 87 ? -1.718 19.133 5.538 1.00 95.06 87 ASP A C 1
ATOM 640 O O . ASP A 1 87 ? -2.359 20.159 5.330 1.00 95.06 87 ASP A O 1
ATOM 644 N N . ALA A 1 88 ? -0.992 18.549 4.578 1.00 96.62 88 ALA A N 1
ATOM 645 C CA . ALA A 1 88 ? -0.858 19.115 3.235 1.00 96.62 88 ALA A CA 1
ATOM 646 C C . ALA A 1 88 ? -2.053 18.798 2.319 1.00 96.62 88 ALA A C 1
ATOM 648 O O . ALA A 1 88 ? -2.144 19.355 1.227 1.00 96.62 88 ALA A O 1
ATOM 649 N N . GLN A 1 89 ? -2.938 17.878 2.726 1.00 96.56 89 GLN A N 1
ATOM 650 C CA . GLN A 1 89 ? -4.009 17.317 1.889 1.00 96.56 89 GLN A CA 1
ATOM 651 C C . GLN A 1 89 ? -3.502 16.860 0.510 1.00 96.56 89 GLN A C 1
ATOM 653 O O . GLN A 1 89 ? -4.169 17.031 -0.513 1.00 96.56 89 GLN A O 1
ATOM 658 N N . ALA A 1 90 ? -2.305 16.277 0.484 1.00 97.62 90 ALA A N 1
ATOM 659 C CA . ALA A 1 90 ? -1.618 15.894 -0.737 1.00 97.62 90 ALA A CA 1
ATOM 660 C C . ALA A 1 90 ? -0.722 14.676 -0.507 1.00 97.62 90 ALA A C 1
ATOM 662 O O . ALA A 1 90 ? -0.310 14.376 0.617 1.00 97.62 90 ALA A O 1
ATOM 663 N N . PHE A 1 91 ? -0.385 13.989 -1.598 1.00 97.81 91 PHE A N 1
ATOM 664 C CA . PHE A 1 91 ? 0.695 13.014 -1.564 1.00 97.81 91 PHE A CA 1
ATOM 665 C C . PHE A 1 91 ? 2.037 13.732 -1.541 1.00 97.81 91 PHE A C 1
ATOM 667 O O . PHE A 1 91 ? 2.326 14.553 -2.411 1.00 97.81 91 PHE A O 1
ATOM 674 N N . VAL A 1 92 ? 2.851 13.396 -0.549 1.00 97.75 92 VAL A N 1
ATOM 675 C CA . VAL A 1 92 ? 4.195 13.939 -0.370 1.00 97.75 92 VAL A CA 1
ATOM 676 C C . VAL A 1 92 ? 5.223 12.821 -0.534 1.00 97.75 92 VAL A C 1
ATOM 678 O O . VAL A 1 92 ? 4.907 11.667 -0.220 1.00 97.75 92 VAL A O 1
ATOM 681 N N . PRO A 1 93 ? 6.440 13.124 -1.020 1.00 97.38 93 PRO A N 1
ATOM 682 C CA . PRO A 1 93 ? 7.528 12.154 -1.025 1.00 97.38 93 PRO A CA 1
ATOM 683 C C . PRO A 1 93 ? 7.721 11.540 0.365 1.00 97.38 93 PRO A C 1
ATOM 685 O O . PRO A 1 93 ? 7.629 12.236 1.378 1.00 97.38 93 PRO A O 1
ATOM 688 N N . ALA A 1 94 ? 7.956 10.233 0.403 1.00 95.81 94 ALA A N 1
ATOM 689 C CA . ALA A 1 94 ? 8.288 9.514 1.621 1.00 95.81 94 ALA A CA 1
ATOM 690 C C . ALA A 1 94 ? 9.710 8.971 1.507 1.00 95.81 94 ALA A C 1
ATOM 692 O O . ALA A 1 94 ? 10.133 8.525 0.441 1.00 95.81 94 ALA A O 1
ATOM 693 N N . GLU A 1 95 ? 10.442 9.026 2.612 1.00 93.50 95 GLU A N 1
ATOM 694 C CA . GLU A 1 95 ? 11.822 8.563 2.656 1.00 93.50 95 GLU A CA 1
ATOM 695 C C . GLU A 1 95 ? 11.873 7.035 2.596 1.00 93.50 95 GLU A C 1
ATOM 697 O O . GLU A 1 95 ? 11.036 6.324 3.167 1.00 93.50 95 GLU A O 1
ATOM 702 N N . TYR A 1 96 ? 12.860 6.519 1.874 1.00 92.56 96 TYR A N 1
ATOM 703 C CA . TYR A 1 96 ? 13.246 5.118 1.978 1.00 92.56 96 TYR A CA 1
ATOM 704 C C . TYR A 1 96 ? 14.034 4.898 3.273 1.00 92.56 96 TYR A C 1
ATOM 706 O O . TYR A 1 96 ? 14.554 5.852 3.858 1.00 92.56 96 TYR A O 1
ATOM 714 N N . GLY A 1 97 ? 14.149 3.646 3.718 1.00 87.81 97 GLY A N 1
ATOM 715 C CA . GLY A 1 97 ? 15.083 3.301 4.783 1.00 87.81 97 GLY A CA 1
ATOM 716 C C . GLY A 1 97 ? 16.526 3.729 4.473 1.00 87.81 97 GLY A C 1
ATOM 717 O O . GLY A 1 97 ? 16.913 3.949 3.321 1.00 87.81 97 GLY A O 1
ATOM 718 N N . PHE A 1 98 ? 17.346 3.834 5.520 1.00 87.12 98 PHE A N 1
ATOM 719 C CA . PHE A 1 98 ? 18.761 4.168 5.370 1.00 87.12 98 PHE A CA 1
ATOM 720 C C . PHE A 1 98 ? 19.474 3.148 4.466 1.00 87.12 98 PHE A C 1
ATOM 722 O O . PHE A 1 98 ? 19.357 1.943 4.679 1.00 87.12 98 PHE A O 1
ATOM 729 N N . ASP A 1 99 ? 20.222 3.649 3.478 1.00 88.88 99 ASP A N 1
ATOM 730 C CA . ASP A 1 99 ? 20.984 2.859 2.497 1.00 88.88 99 ASP A CA 1
ATOM 731 C C . ASP A 1 99 ? 20.141 1.950 1.581 1.00 88.88 99 ASP A C 1
ATOM 733 O O . ASP A 1 99 ? 20.669 1.030 0.966 1.00 88.88 99 ASP A O 1
ATOM 737 N N . VAL A 1 100 ? 18.836 2.198 1.430 1.00 91.12 100 VAL A N 1
ATOM 738 C CA . VAL A 1 100 ? 18.015 1.472 0.447 1.00 91.12 100 VAL A CA 1
ATOM 739 C C . VAL A 1 100 ? 18.473 1.788 -0.977 1.00 91.12 100 VAL A C 1
ATOM 741 O O . VAL A 1 100 ? 18.620 2.948 -1.364 1.00 91.12 100 VAL A O 1
ATOM 744 N N . ARG A 1 101 ? 18.671 0.736 -1.776 1.00 91.06 101 ARG A N 1
ATOM 745 C CA . ARG A 1 101 ? 19.087 0.813 -3.189 1.00 91.06 101 ARG A CA 1
ATOM 746 C C . ARG A 1 101 ? 18.108 0.146 -4.139 1.00 91.06 101 ARG A C 1
ATOM 748 O O . ARG A 1 101 ? 18.136 0.440 -5.329 1.00 91.06 101 ARG A O 1
ATOM 755 N N . ALA A 1 102 ? 17.254 -0.735 -3.635 1.00 92.12 102 ALA A N 1
ATOM 756 C CA . ALA A 1 102 ? 16.197 -1.356 -4.413 1.00 92.12 102 ALA A CA 1
ATOM 757 C C . ALA A 1 102 ? 15.017 -1.738 -3.520 1.00 92.12 102 ALA A C 1
ATOM 759 O O . ALA A 1 102 ? 15.114 -1.757 -2.290 1.00 92.12 102 ALA A O 1
ATOM 760 N N . VAL A 1 103 ? 13.910 -2.095 -4.156 1.00 93.94 103 VAL A N 1
ATOM 761 C CA . VAL A 1 103 ? 12.821 -2.834 -3.522 1.00 93.94 103 VAL A CA 1
ATOM 762 C C . VAL A 1 103 ? 12.647 -4.170 -4.223 1.00 93.94 103 VAL A C 1
ATOM 764 O O . VAL A 1 103 ? 12.941 -4.307 -5.412 1.00 93.94 103 VAL A O 1
ATOM 767 N N . ILE A 1 104 ? 12.175 -5.167 -3.487 1.00 93.31 104 ILE A N 1
ATOM 768 C CA . ILE A 1 104 ? 11.817 -6.465 -4.049 1.00 93.31 104 ILE A CA 1
ATOM 769 C C . ILE A 1 104 ? 10.346 -6.761 -3.796 1.00 93.31 104 ILE A C 1
ATOM 771 O O . ILE A 1 104 ? 9.799 -6.444 -2.737 1.00 93.31 104 ILE A O 1
ATOM 775 N N . HIS A 1 105 ? 9.716 -7.391 -4.777 1.00 93.62 105 HIS A N 1
ATOM 776 C CA . HIS A 1 105 ? 8.301 -7.728 -4.768 1.00 93.62 105 HIS A CA 1
ATOM 777 C C . HIS A 1 105 ? 8.142 -9.219 -5.047 1.00 93.62 105 HIS A C 1
ATOM 779 O O . HIS A 1 105 ? 8.686 -9.728 -6.024 1.00 93.62 105 HIS A O 1
ATOM 785 N N . SER A 1 106 ? 7.401 -9.934 -4.206 1.00 92.50 106 SER A N 1
ATOM 786 C CA . SER A 1 106 ? 7.106 -11.347 -4.452 1.00 92.50 106 SER A CA 1
ATOM 787 C C . SER A 1 106 ? 6.224 -11.497 -5.689 1.00 92.50 106 SER A C 1
ATOM 789 O O . SER A 1 106 ? 5.267 -10.746 -5.867 1.00 92.50 106 SER A O 1
ATOM 791 N N . ARG A 1 107 ? 6.490 -12.503 -6.520 1.00 89.44 107 ARG A N 1
ATOM 792 C CA . ARG A 1 107 ? 5.590 -12.916 -7.610 1.00 89.44 107 ARG A CA 1
ATOM 793 C C . ARG A 1 107 ? 4.401 -13.731 -7.112 1.00 89.44 107 ARG A C 1
ATOM 795 O O . ARG A 1 107 ? 3.427 -13.905 -7.836 1.00 89.44 107 ARG A O 1
ATOM 802 N N . ARG A 1 108 ? 4.499 -14.255 -5.889 1.00 89.06 108 ARG A N 1
ATOM 803 C CA . ARG A 1 108 ? 3.497 -15.126 -5.277 1.00 89.06 108 ARG A CA 1
ATOM 804 C C . ARG A 1 108 ? 2.578 -14.332 -4.363 1.00 89.06 108 ARG A C 1
ATOM 806 O O . ARG A 1 108 ? 3.043 -13.549 -3.527 1.00 89.06 108 ARG A O 1
ATOM 813 N N . ILE A 1 109 ? 1.282 -14.575 -4.526 1.00 88.94 109 ILE A N 1
ATOM 814 C CA . ILE A 1 109 ? 0.240 -14.074 -3.633 1.00 88.94 109 ILE A CA 1
ATOM 815 C C . ILE A 1 109 ? 0.236 -14.927 -2.369 1.00 88.94 109 ILE A C 1
ATOM 817 O O . ILE A 1 109 ? 0.118 -16.147 -2.472 1.00 88.94 109 ILE A O 1
ATOM 821 N N . PHE A 1 110 ? 0.276 -14.281 -1.205 1.00 88.00 110 PHE A N 1
ATOM 822 C CA . PHE A 1 110 ? 0.106 -14.953 0.090 1.00 88.00 110 PHE A CA 1
ATOM 823 C C . PHE A 1 110 ? -1.216 -14.572 0.785 1.00 88.00 110 PHE A C 1
ATOM 825 O O . PHE A 1 110 ? -1.574 -15.130 1.817 1.00 88.00 110 PHE A O 1
ATOM 832 N N . GLY A 1 111 ? -1.964 -13.613 0.229 1.00 88.38 111 GLY A N 1
ATOM 833 C CA . GLY A 1 111 ? -3.301 -13.265 0.701 1.00 88.38 111 GLY A CA 1
ATOM 834 C C . GLY A 1 111 ? -4.113 -12.532 -0.360 1.00 88.38 111 GLY A C 1
ATOM 835 O O . GLY A 1 111 ? -3.568 -11.900 -1.265 1.00 88.38 111 GLY A O 1
ATOM 836 N N . SER A 1 112 ? -5.435 -12.579 -0.262 1.00 89.19 112 SER A N 1
ATOM 837 C CA . SER A 1 112 ? -6.325 -11.862 -1.175 1.00 89.19 112 SER A CA 1
ATOM 838 C C . SER A 1 112 ? -7.537 -11.328 -0.419 1.00 89.19 112 SER A C 1
ATOM 840 O O . SER A 1 112 ? -7.902 -11.830 0.637 1.00 89.19 112 SER A O 1
ATOM 842 N N . GLY A 1 113 ? -8.132 -10.262 -0.939 1.00 88.06 113 GLY A N 1
ATOM 843 C CA . GLY A 1 113 ? -9.476 -9.837 -0.575 1.00 88.06 113 GLY A CA 1
ATOM 844 C C . GLY A 1 113 ? -10.274 -9.526 -1.835 1.00 88.06 113 GLY A C 1
ATOM 845 O O . GLY A 1 113 ? -9.769 -9.686 -2.945 1.00 88.06 113 GLY A O 1
ATOM 846 N N . ALA A 1 114 ? -11.489 -9.004 -1.661 1.00 86.94 114 ALA A N 1
ATOM 847 C CA . ALA A 1 114 ? -12.412 -8.742 -2.768 1.00 86.94 114 ALA A CA 1
ATOM 848 C C . ALA A 1 114 ? -11.787 -7.936 -3.927 1.00 86.94 114 ALA A C 1
ATOM 850 O O . ALA A 1 114 ? -11.963 -8.276 -5.088 1.00 86.94 114 ALA A O 1
ATOM 851 N N . GLU A 1 115 ? -11.014 -6.889 -3.622 1.00 89.50 115 GLU A N 1
ATOM 852 C CA . GLU A 1 115 ? -10.520 -5.950 -4.642 1.00 89.50 115 GLU A CA 1
ATOM 853 C C . GLU A 1 115 ? -9.010 -6.039 -4.905 1.00 89.50 115 GLU A C 1
ATOM 855 O O . GLU A 1 115 ? -8.500 -5.432 -5.852 1.00 89.50 115 GLU A O 1
ATOM 860 N N . ARG A 1 116 ? -8.255 -6.727 -4.037 1.00 93.81 116 ARG A N 1
ATOM 861 C CA . ARG A 1 116 ? -6.788 -6.643 -4.013 1.00 93.81 116 ARG A CA 1
ATOM 862 C C . ARG A 1 116 ? -6.129 -7.979 -3.703 1.00 93.81 116 ARG A C 1
ATOM 864 O O . ARG A 1 116 ? -6.634 -8.780 -2.919 1.00 93.81 116 ARG A O 1
ATOM 871 N N . GLN A 1 117 ? -4.954 -8.166 -4.282 1.00 92.75 117 GLN A N 1
ATOM 872 C CA . GLN A 1 117 ? -4.046 -9.270 -3.988 1.00 92.75 117 GLN A CA 1
ATOM 873 C C . GLN A 1 117 ? -2.876 -8.757 -3.155 1.00 92.75 117 GLN A C 1
ATOM 875 O O . GLN A 1 117 ? -2.485 -7.593 -3.280 1.00 92.75 117 GLN A O 1
ATOM 880 N N . VAL A 1 118 ? -2.352 -9.619 -2.290 1.00 95.00 118 VAL A N 1
ATOM 881 C CA . VAL A 1 118 ? -1.385 -9.277 -1.254 1.00 95.00 118 VAL A CA 1
ATOM 882 C C . VAL A 1 118 ? -0.111 -10.103 -1.440 1.00 95.00 118 VAL A C 1
ATOM 884 O O . VAL A 1 118 ? -0.152 -11.330 -1.528 1.00 95.00 118 VAL A O 1
ATOM 887 N N . TYR A 1 119 ? 1.022 -9.408 -1.489 1.00 95.00 119 TYR A N 1
ATOM 888 C CA . TYR A 1 119 ? 2.344 -9.935 -1.811 1.00 95.00 119 TYR A CA 1
ATOM 889 C C . TYR A 1 119 ? 3.342 -9.527 -0.733 1.00 95.00 119 TYR A C 1
ATOM 891 O O . TYR A 1 119 ? 3.217 -8.469 -0.110 1.00 95.00 119 TYR A O 1
ATOM 899 N N . HIS A 1 120 ? 4.365 -10.346 -0.512 1.00 95.19 120 HIS A N 1
ATOM 900 C CA . HIS A 1 120 ? 5.497 -9.916 0.299 1.00 95.19 120 HIS A CA 1
ATOM 901 C C . HIS A 1 120 ? 6.318 -8.852 -0.432 1.00 95.19 120 HIS A C 1
ATOM 903 O O . HIS A 1 120 ? 6.487 -8.907 -1.652 1.00 95.19 120 HIS A O 1
ATOM 909 N N . PHE A 1 121 ? 6.824 -7.884 0.328 1.00 96.00 121 PHE A N 1
ATOM 910 C CA . PHE A 1 121 ? 7.546 -6.735 -0.198 1.00 96.00 121 PHE A CA 1
ATOM 911 C C . PHE A 1 121 ? 8.641 -6.308 0.778 1.00 96.00 121 PHE A C 1
ATOM 913 O O . PHE A 1 121 ? 8.445 -6.370 1.993 1.00 96.00 121 PHE A O 1
ATOM 920 N N . TYR A 1 122 ? 9.790 -5.876 0.261 1.00 95.12 122 TYR A N 1
ATOM 921 C CA . TYR A 1 122 ? 10.907 -5.433 1.096 1.00 95.12 122 TYR A CA 1
ATOM 922 C C . TYR A 1 122 ? 11.682 -4.299 0.440 1.00 95.12 122 TYR A C 1
ATOM 924 O O . TYR A 1 122 ? 11.857 -4.276 -0.777 1.00 95.12 122 TYR A O 1
ATOM 932 N N . GLU A 1 123 ? 12.216 -3.409 1.270 1.00 94.88 123 GLU A N 1
ATOM 933 C CA . GLU A 1 123 ? 13.315 -2.529 0.885 1.00 94.88 123 GLU A CA 1
ATOM 934 C C . GLU A 1 123 ? 14.643 -3.266 1.116 1.00 94.88 123 GLU A C 1
ATOM 936 O O . GLU A 1 123 ? 14.793 -4.003 2.096 1.00 94.88 123 GLU A O 1
ATOM 941 N N . VAL A 1 124 ? 15.612 -3.102 0.215 1.00 92.19 124 VAL A N 1
ATOM 942 C CA . VAL A 1 124 ? 16.921 -3.765 0.308 1.00 92.19 124 VAL A CA 1
ATOM 943 C C . VAL A 1 124 ? 18.059 -2.783 0.054 1.00 92.19 124 VAL A C 1
ATOM 945 O O . VAL A 1 124 ? 17.943 -1.864 -0.761 1.00 92.19 124 VAL A O 1
ATOM 948 N N . SER A 1 125 ? 19.180 -2.983 0.749 1.00 88.75 125 SER A N 1
ATOM 949 C CA . SER A 1 125 ? 20.346 -2.098 0.628 1.00 88.75 125 SER A CA 1
ATOM 950 C C . SER A 1 125 ? 21.264 -2.458 -0.535 1.00 88.75 125 SER A C 1
ATOM 952 O O . SER A 1 125 ? 22.149 -1.687 -0.891 1.00 88.75 125 SER A O 1
ATOM 954 N N . ASN A 1 126 ? 21.095 -3.639 -1.130 1.00 78.75 126 ASN A N 1
ATOM 955 C CA . ASN A 1 126 ? 21.918 -4.051 -2.256 1.00 78.75 126 ASN A CA 1
ATOM 956 C C . ASN A 1 126 ? 21.266 -3.615 -3.574 1.00 78.75 126 ASN A C 1
ATOM 958 O O . ASN A 1 126 ? 20.082 -3.860 -3.798 1.00 78.75 126 ASN A O 1
ATOM 962 N N . GLY A 1 127 ? 22.038 -2.965 -4.447 1.00 66.94 127 GLY A N 1
ATOM 963 C CA . GLY A 1 127 ? 21.580 -2.502 -5.764 1.00 66.94 127 GLY A CA 1
ATOM 964 C C . GLY A 1 127 ? 21.532 -3.608 -6.822 1.00 66.94 127 GLY A C 1
ATOM 965 O O . GLY A 1 127 ? 21.219 -3.337 -7.980 1.00 66.94 127 GLY A O 1
ATOM 966 N N . ARG A 1 128 ? 21.860 -4.849 -6.443 1.00 66.00 128 ARG A N 1
ATOM 967 C CA . ARG A 1 128 ? 21.841 -6.035 -7.303 1.00 66.00 128 ARG A CA 1
ATOM 968 C C . ARG A 1 128 ? 21.251 -7.228 -6.554 1.00 66.00 128 ARG A C 1
ATOM 970 O O . ARG A 1 128 ? 21.375 -7.331 -5.333 1.00 66.00 128 ARG A O 1
ATOM 977 N N . LEU A 1 129 ? 20.633 -8.139 -7.304 1.00 64.38 129 LEU A N 1
ATOM 978 C CA . LEU A 1 129 ? 20.192 -9.434 -6.792 1.00 64.38 129 LEU A CA 1
ATOM 979 C C . LEU A 1 129 ? 21.431 -10.321 -6.577 1.00 64.38 129 LEU A C 1
ATOM 981 O O . LEU A 1 129 ? 21.885 -11.004 -7.491 1.00 64.38 129 LEU A O 1
ATOM 985 N N . GLU A 1 130 ? 22.023 -10.248 -5.388 1.00 66.19 130 GLU A N 1
ATOM 986 C CA . GLU A 1 130 ? 23.169 -11.070 -4.987 1.00 66.19 130 GLU A CA 1
ATOM 987 C C . GLU A 1 130 ? 22.734 -12.241 -4.095 1.00 66.19 130 GLU A C 1
ATOM 989 O O . GLU A 1 130 ? 21.601 -12.293 -3.615 1.00 66.19 130 GLU A O 1
ATOM 994 N N . ALA A 1 131 ? 23.655 -13.179 -3.846 1.00 64.06 131 ALA A N 1
ATOM 995 C CA . ALA A 1 131 ? 23.411 -14.363 -3.018 1.00 64.06 131 ALA A CA 1
ATOM 996 C C . ALA A 1 131 ? 22.945 -14.033 -1.584 1.00 64.06 131 ALA A C 1
ATOM 998 O O . ALA A 1 131 ? 22.318 -14.869 -0.938 1.00 64.06 131 ALA A O 1
ATOM 999 N N . SER A 1 132 ? 23.218 -12.821 -1.088 1.00 71.38 132 SER A N 1
ATOM 1000 C CA . SER A 1 132 ? 22.743 -12.333 0.207 1.00 71.38 132 SER A CA 1
ATOM 1001 C C . SER A 1 132 ? 22.034 -10.981 0.067 1.00 71.38 132 SER A C 1
ATOM 1003 O O . SER A 1 132 ? 22.639 -9.908 0.078 1.00 71.38 132 SER A O 1
ATOM 1005 N N . LEU A 1 133 ? 20.704 -11.025 -0.040 1.00 77.88 133 LEU A N 1
ATOM 1006 C CA . LEU A 1 133 ? 19.876 -9.827 0.070 1.00 77.88 133 LEU A CA 1
ATOM 1007 C C . LEU A 1 133 ? 19.917 -9.299 1.506 1.00 77.88 133 LEU A C 1
ATOM 1009 O O . LEU A 1 133 ? 19.580 -10.008 2.454 1.00 77.88 133 LEU A O 1
ATOM 1013 N N . ARG A 1 134 ? 20.309 -8.032 1.665 1.00 87.44 134 ARG A N 1
ATOM 1014 C CA . ARG A 1 134 ? 20.221 -7.327 2.945 1.00 87.44 134 ARG A CA 1
ATOM 1015 C C . ARG A 1 134 ? 18.931 -6.515 2.981 1.00 87.44 134 ARG A C 1
ATOM 1017 O O . ARG A 1 134 ? 18.840 -5.465 2.347 1.00 87.44 134 ARG A O 1
ATOM 1024 N N . PHE A 1 135 ? 17.949 -7.018 3.722 1.00 90.06 135 PHE A N 1
ATOM 1025 C CA . PHE A 1 135 ? 16.697 -6.313 3.984 1.00 90.06 135 PHE A CA 1
ATOM 1026 C C . PHE A 1 135 ? 16.936 -5.084 4.861 1.00 90.06 135 PHE A C 1
ATOM 1028 O O . PHE A 1 135 ? 17.732 -5.128 5.802 1.00 90.06 135 PHE A O 1
ATOM 1035 N N . VAL A 1 136 ? 16.239 -3.996 4.549 1.00 89.12 136 VAL A N 1
ATOM 1036 C CA . VAL A 1 136 ? 16.271 -2.744 5.303 1.00 89.12 136 VAL A CA 1
ATOM 1037 C C . VAL A 1 136 ? 14.885 -2.480 5.871 1.00 89.12 136 VAL A C 1
ATOM 1039 O O . VAL A 1 136 ? 13.885 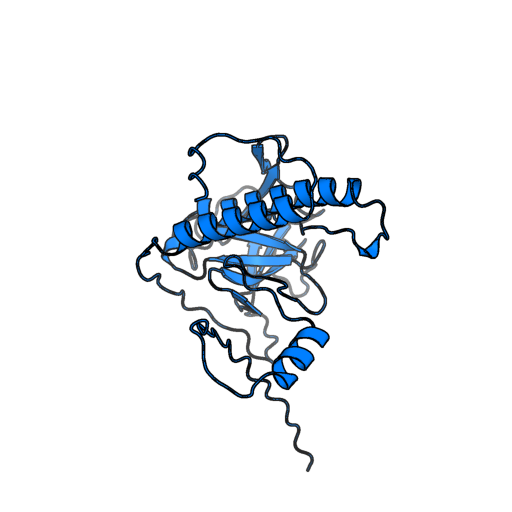-2.550 5.162 1.00 89.12 136 VAL A O 1
ATOM 1042 N N . GLY A 1 137 ? 14.834 -2.146 7.159 1.00 88.75 137 GLY A N 1
ATOM 1043 C CA . GLY A 1 137 ? 13.584 -1.837 7.843 1.00 88.75 137 GLY A CA 1
ATOM 1044 C C . GLY A 1 137 ? 12.699 -3.063 8.080 1.00 88.75 137 GLY A C 1
ATOM 1045 O O . GLY A 1 137 ? 13.168 -4.198 8.164 1.00 88.75 137 GLY A O 1
ATOM 1046 N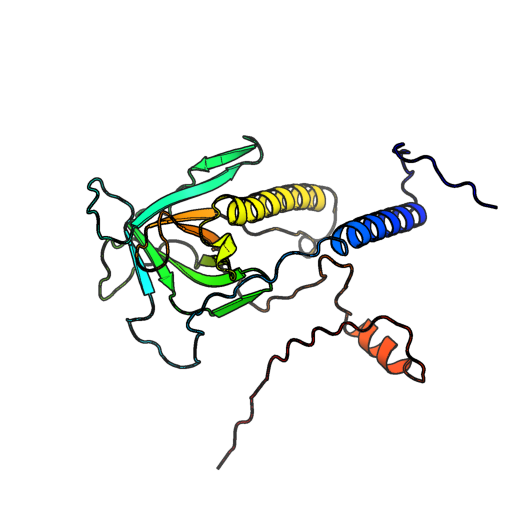 N . ASN A 1 138 ? 11.403 -2.806 8.248 1.00 90.06 138 ASN A N 1
ATOM 1047 C CA . ASN A 1 138 ? 10.415 -3.837 8.557 1.00 90.06 138 ASN A CA 1
ATOM 1048 C C . ASN A 1 138 ? 10.013 -4.618 7.302 1.00 90.06 138 ASN A C 1
ATOM 1050 O O . ASN A 1 138 ? 9.974 -4.063 6.204 1.00 90.06 138 ASN A O 1
ATOM 1054 N N . LYS A 1 139 ? 9.608 -5.883 7.481 1.00 93.81 139 LYS A N 1
ATOM 1055 C CA . LYS A 1 139 ? 8.887 -6.631 6.441 1.00 93.81 139 LYS A CA 1
ATOM 1056 C C . LYS A 1 139 ? 7.649 -5.836 6.027 1.00 93.81 139 LYS A C 1
ATOM 1058 O O . LYS A 1 139 ? 6.893 -5.371 6.885 1.00 93.81 139 LYS A O 1
ATOM 1063 N N . LEU A 1 140 ? 7.440 -5.693 4.722 1.00 96.62 140 LEU A N 1
ATOM 1064 C CA . LEU A 1 140 ? 6.295 -4.987 4.169 1.00 96.62 140 LEU A CA 1
ATOM 1065 C C . LEU A 1 140 ? 5.361 -5.952 3.445 1.00 96.62 140 LEU A C 1
ATOM 1067 O O . LEU A 1 140 ? 5.692 -7.088 3.090 1.00 96.62 140 LEU A O 1
ATOM 1071 N N . THR A 1 141 ? 4.170 -5.436 3.207 1.00 96.44 141 THR A N 1
ATOM 1072 C CA . THR A 1 141 ? 3.111 -6.101 2.479 1.00 96.44 141 THR A CA 1
ATOM 1073 C C . THR A 1 141 ? 2.676 -5.220 1.334 1.00 96.44 141 THR A C 1
ATOM 1075 O O . THR A 1 141 ? 2.161 -4.132 1.572 1.00 96.44 141 THR A O 1
ATOM 1078 N N . ALA A 1 142 ? 2.873 -5.683 0.108 1.00 97.06 142 ALA A N 1
ATOM 1079 C CA . ALA A 1 142 ? 2.412 -5.015 -1.096 1.00 97.06 142 ALA A CA 1
ATOM 1080 C C . ALA A 1 142 ? 0.986 -5.448 -1.433 1.00 97.06 142 ALA A C 1
ATOM 1082 O O . ALA A 1 142 ? 0.649 -6.628 -1.374 1.00 97.06 142 ALA A O 1
ATOM 1083 N N . LYS A 1 143 ? 0.150 -4.492 -1.826 1.00 96.56 143 LYS A N 1
ATOM 1084 C CA . LYS A 1 143 ? -1.208 -4.715 -2.312 1.00 96.56 143 LYS A CA 1
ATOM 1085 C C . LYS A 1 143 ? -1.326 -4.182 -3.729 1.00 96.56 143 LYS A C 1
ATOM 1087 O O . LYS A 1 143 ? -1.000 -3.022 -3.988 1.00 96.56 143 LYS A O 1
ATOM 1092 N N . GLN A 1 144 ? -1.837 -5.025 -4.618 1.00 94.44 144 GLN A N 1
ATOM 1093 C CA . GLN A 1 144 ? -2.100 -4.694 -6.018 1.00 94.44 144 GLN A CA 1
ATOM 1094 C C . GLN A 1 144 ? -3.578 -4.911 -6.363 1.00 94.44 144 GLN A C 1
ATOM 1096 O O . GLN A 1 144 ? -4.248 -5.683 -5.668 1.00 94.44 144 GLN A O 1
ATOM 1101 N N . PRO A 1 145 ? -4.111 -4.249 -7.406 1.00 92.62 145 PRO A N 1
ATOM 1102 C CA . PRO A 1 145 ? -5.479 -4.487 -7.840 1.00 92.62 145 PRO A CA 1
ATOM 1103 C C . PRO A 1 145 ? -5.640 -5.935 -8.308 1.00 92.62 145 PRO A C 1
ATOM 1105 O O . PRO A 1 145 ? -4.789 -6.453 -9.038 1.00 92.62 145 PRO A O 1
ATOM 1108 N N . LYS A 1 146 ? -6.730 -6.577 -7.876 1.00 89.62 146 LYS A N 1
ATOM 1109 C CA . LYS A 1 146 ? -7.112 -7.925 -8.321 1.00 89.62 146 LYS A CA 1
ATOM 1110 C C . LYS A 1 146 ? -7.629 -7.909 -9.760 1.00 89.62 146 LYS A C 1
ATOM 1112 O O . LYS A 1 146 ? -7.406 -8.864 -10.496 1.00 89.62 146 LYS A O 1
ATOM 1117 N N . HIS A 1 147 ? -8.289 -6.819 -10.145 1.00 88.44 147 HIS A N 1
ATOM 1118 C CA . HIS A 1 147 ? -8.977 -6.687 -11.422 1.00 88.44 147 HIS A CA 1
ATOM 1119 C C . HIS A 1 147 ? -8.171 -5.873 -12.436 1.00 88.44 147 HIS A C 1
ATOM 1121 O O . HIS A 1 147 ? -7.554 -4.867 -12.070 1.00 88.44 147 HIS A O 1
ATOM 1127 N N . VAL A 1 148 ? -8.180 -6.309 -13.698 1.00 87.19 148 VAL A N 1
ATOM 1128 C CA . VAL A 1 148 ? -7.393 -5.739 -14.808 1.00 87.19 148 VAL A CA 1
ATOM 1129 C C . VAL A 1 148 ? -7.703 -4.255 -15.019 1.00 87.19 148 VAL A C 1
ATOM 1131 O O . VAL A 1 148 ? -6.800 -3.454 -15.252 1.00 87.19 148 VAL A O 1
ATOM 1134 N N . GLU A 1 149 ? -8.963 -3.870 -14.860 1.00 89.44 149 GLU A N 1
ATOM 1135 C CA . GLU A 1 149 ? -9.483 -2.520 -15.082 1.00 89.44 149 GLU A CA 1
ATOM 1136 C C . GLU A 1 149 ? -8.838 -1.481 -14.153 1.00 89.44 149 GLU A C 1
ATOM 1138 O O . GLU A 1 149 ? -8.739 -0.305 -14.498 1.00 89.44 149 GLU A O 1
ATOM 1143 N N . HIS A 1 150 ? -8.350 -1.914 -12.989 1.00 88.75 150 HIS A N 1
ATOM 1144 C CA . HIS A 1 150 ? -7.736 -1.043 -11.988 1.00 88.75 150 HIS A CA 1
ATOM 1145 C C . HIS A 1 150 ? -6.203 -1.082 -11.997 1.00 88.75 150 HIS A C 1
ATOM 1147 O O . HIS A 1 150 ? -5.573 -0.315 -11.274 1.00 88.75 150 HIS A O 1
ATOM 1153 N N . VAL A 1 151 ? -5.582 -1.947 -12.806 1.00 85.44 151 VAL A N 1
ATOM 1154 C CA . VAL A 1 151 ? -4.125 -2.181 -12.811 1.00 85.44 151 VAL A CA 1
ATOM 1155 C C . VAL A 1 151 ? -3.321 -0.918 -13.116 1.00 85.44 151 VAL A C 1
ATOM 1157 O O . VAL A 1 151 ? -2.308 -0.662 -12.468 1.00 85.44 151 VAL A O 1
ATOM 1160 N N . ASN A 1 152 ? -3.794 -0.117 -14.070 1.00 83.50 152 ASN A N 1
ATOM 1161 C CA . ASN A 1 152 ? -3.142 1.126 -14.482 1.00 83.50 152 ASN A CA 1
ATOM 1162 C C . ASN A 1 152 ? -3.778 2.377 -13.845 1.00 83.50 152 ASN A C 1
ATOM 1164 O O . ASN A 1 152 ? -3.298 3.491 -14.068 1.00 83.50 152 ASN A O 1
ATOM 1168 N N . ASP A 1 153 ? -4.834 2.214 -13.040 1.00 89.25 153 ASP A N 1
ATOM 1169 C CA . ASP A 1 153 ? -5.491 3.318 -12.342 1.00 89.25 153 ASP A CA 1
ATOM 1170 C C . ASP A 1 153 ? -4.676 3.730 -11.107 1.00 89.25 153 ASP A C 1
ATOM 1172 O O . ASP A 1 153 ? -4.794 3.179 -10.009 1.00 89.25 153 ASP A O 1
ATOM 1176 N N . GLN A 1 154 ? -3.849 4.760 -11.284 1.00 86.44 154 GLN A N 1
ATOM 1177 C CA . GLN A 1 154 ? -3.044 5.337 -10.207 1.00 86.44 154 GLN A CA 1
ATOM 1178 C C . GLN A 1 154 ? -3.908 5.902 -9.064 1.00 86.44 154 GLN A C 1
ATOM 1180 O O . GLN A 1 154 ? -3.445 5.996 -7.925 1.00 86.44 154 GLN A O 1
ATOM 1185 N N . GLY A 1 155 ? -5.150 6.307 -9.350 1.00 92.44 155 GLY A N 1
ATOM 1186 C CA . GLY A 1 155 ? -6.097 6.841 -8.374 1.00 92.44 155 GLY A CA 1
ATOM 1187 C C . GLY A 1 155 ? -6.663 5.764 -7.452 1.00 92.44 155 GLY A C 1
ATOM 1188 O O . GLY A 1 155 ? -6.854 6.027 -6.260 1.00 92.44 155 GLY A O 1
ATOM 1189 N N . PHE A 1 156 ? -6.842 4.546 -7.969 1.00 93.25 156 PHE A N 1
ATOM 1190 C CA . PHE A 1 156 ? -7.410 3.416 -7.236 1.00 93.25 156 PHE A CA 1
ATOM 1191 C C . PHE A 1 156 ? -6.671 3.159 -5.918 1.00 93.25 156 PHE A C 1
ATOM 1193 O O . PHE A 1 156 ? -7.247 3.265 -4.835 1.00 93.25 156 PHE A O 1
ATOM 1200 N N . MET A 1 157 ? -5.359 2.915 -5.978 1.00 94.94 157 MET A N 1
ATOM 1201 C CA . MET A 1 157 ? -4.554 2.639 -4.780 1.00 94.94 157 MET A CA 1
ATOM 1202 C C . MET A 1 157 ? -4.366 3.859 -3.880 1.00 94.94 157 MET A C 1
ATOM 1204 O O . MET A 1 157 ? -4.384 3.742 -2.650 1.00 94.94 157 MET A O 1
ATOM 1208 N N . ARG A 1 158 ? -4.237 5.047 -4.478 1.00 95.81 158 ARG A N 1
ATOM 1209 C CA . ARG A 1 158 ? -4.126 6.308 -3.737 1.00 95.81 158 ARG A CA 1
ATOM 1210 C C . ARG A 1 158 ? -5.335 6.538 -2.833 1.00 95.81 158 ARG A C 1
ATOM 1212 O O . ARG A 1 158 ? -5.164 6.984 -1.697 1.00 95.81 158 ARG A O 1
ATOM 1219 N N . GLN A 1 159 ? -6.536 6.186 -3.286 1.00 96.25 159 GLN A N 1
ATOM 1220 C CA . GLN A 1 159 ? -7.741 6.344 -2.481 1.00 96.25 159 GLN A CA 1
ATOM 1221 C C . GLN A 1 159 ? -7.687 5.510 -1.193 1.00 96.25 159 GLN A C 1
ATOM 1223 O O . GLN A 1 159 ? -7.994 6.036 -0.122 1.00 96.25 159 GLN A O 1
ATOM 1228 N N . PHE A 1 160 ? -7.228 4.254 -1.255 1.00 95.06 160 PHE A N 1
ATOM 1229 C CA . PHE A 1 160 ? -7.055 3.429 -0.052 1.00 95.06 160 PHE A CA 1
ATOM 1230 C C . PHE A 1 160 ? -6.062 4.054 0.923 1.00 95.06 160 PHE A C 1
ATOM 1232 O O . PHE A 1 160 ? -6.344 4.113 2.120 1.00 95.06 160 PHE A O 1
ATOM 1239 N N . CYS A 1 161 ? -4.934 4.568 0.424 1.00 96.56 161 CYS A N 1
ATOM 1240 C CA . CYS A 1 161 ? -3.939 5.144 1.317 1.00 96.56 161 CYS A CA 1
ATOM 1241 C C . CYS A 1 161 ? -4.430 6.442 1.984 1.00 96.56 161 CYS A C 1
ATOM 1243 O O . CYS A 1 161 ? -4.262 6.633 3.189 1.00 96.56 161 CYS A O 1
ATOM 1245 N N . LYS A 1 162 ? -5.156 7.290 1.245 1.00 97.12 162 LYS A N 1
ATOM 1246 C CA . LYS A 1 162 ? -5.823 8.476 1.804 1.00 97.12 162 LYS A CA 1
ATOM 1247 C C . LYS A 1 162 ? -6.835 8.112 2.895 1.00 97.12 162 LYS A C 1
ATOM 1249 O O . LYS A 1 162 ? -6.849 8.735 3.958 1.00 97.12 162 LYS A O 1
ATOM 1254 N N . VAL A 1 163 ? -7.680 7.108 2.647 1.00 96.56 163 VAL A N 1
ATOM 1255 C CA . VAL A 1 163 ? -8.685 6.642 3.619 1.00 96.56 163 VAL A CA 1
ATOM 1256 C C . VAL A 1 163 ? -8.014 6.115 4.888 1.00 96.56 163 VAL A C 1
ATOM 1258 O O . VAL A 1 163 ? -8.440 6.463 5.988 1.00 96.56 163 VAL A O 1
ATOM 1261 N N . GLN A 1 164 ? -6.944 5.332 4.752 1.00 96.94 164 GLN A N 1
ATOM 1262 C CA . GLN A 1 164 ? -6.210 4.764 5.883 1.00 96.94 164 GLN A CA 1
ATOM 1263 C C . GLN A 1 164 ? -5.509 5.839 6.725 1.00 96.94 164 GLN A C 1
ATOM 1265 O O . GLN A 1 164 ? -5.619 5.824 7.950 1.00 96.94 164 GLN A O 1
ATOM 1270 N N . ALA A 1 165 ? -4.885 6.832 6.086 1.00 96.38 165 ALA A N 1
ATOM 1271 C CA . ALA A 1 165 ? -4.304 7.977 6.786 1.00 96.38 165 ALA A CA 1
ATOM 1272 C C . ALA A 1 165 ? -5.368 8.769 7.569 1.00 96.38 165 ALA A C 1
ATOM 1274 O O . ALA A 1 165 ? -5.165 9.119 8.731 1.00 96.38 165 ALA A O 1
ATOM 1275 N N . ARG A 1 166 ? -6.556 8.982 6.984 1.00 96.62 166 ARG A N 1
ATOM 1276 C CA . ARG A 1 166 ? -7.665 9.638 7.693 1.00 96.62 166 ARG A CA 1
ATOM 1277 C C . ARG A 1 166 ? -8.196 8.792 8.853 1.00 96.62 166 ARG A C 1
ATOM 1279 O O . ARG A 1 166 ? -8.561 9.339 9.893 1.00 96.62 166 ARG A O 1
ATOM 1286 N N . ALA A 1 167 ? -8.228 7.469 8.702 1.00 96.44 167 ALA A N 1
ATOM 1287 C CA . ALA A 1 167 ? -8.600 6.560 9.781 1.00 96.44 167 ALA A CA 1
ATOM 1288 C C . ALA A 1 167 ? -7.621 6.660 10.963 1.00 96.44 167 ALA A C 1
ATOM 1290 O O . ALA A 1 167 ? -8.062 6.682 12.113 1.00 96.44 167 ALA A O 1
ATOM 1291 N N . GLN A 1 168 ? -6.322 6.830 10.697 1.00 97.06 168 GLN A N 1
ATOM 1292 C CA . GLN A 1 168 ? -5.321 7.064 11.738 1.00 97.06 168 GLN A CA 1
ATOM 1293 C C . GLN A 1 168 ? -5.575 8.364 12.522 1.00 97.06 168 GLN A C 1
ATOM 1295 O O . GLN A 1 168 ? -5.493 8.366 13.749 1.00 97.06 168 GLN A O 1
ATOM 1300 N N . GLU A 1 169 ? -5.958 9.464 11.871 1.00 95.81 169 GLU A N 1
ATOM 1301 C CA . GLU A 1 169 ? -6.308 10.712 12.578 1.00 95.81 169 GLU A CA 1
ATOM 1302 C C . GLU A 1 169 ? -7.535 10.554 13.487 1.00 95.81 169 GLU A C 1
ATOM 1304 O O . GLU A 1 169 ? -7.597 11.095 14.601 1.00 95.81 169 GLU A O 1
ATOM 1309 N N . LEU A 1 170 ? -8.522 9.786 13.019 1.00 96.06 170 LEU A N 1
ATOM 1310 C CA . LEU A 1 170 ? -9.694 9.442 13.815 1.00 96.06 170 LEU A CA 1
ATOM 1311 C C . LEU A 1 170 ? -9.315 8.543 14.995 1.00 96.06 170 LEU A C 1
ATOM 1313 O O . LEU A 1 170 ? -9.812 8.775 16.096 1.00 96.06 170 LEU A O 1
ATOM 1317 N N . ALA A 1 171 ? -8.399 7.589 14.808 1.00 95.25 171 ALA A N 1
ATOM 1318 C CA . ALA A 1 171 ? -7.854 6.765 15.886 1.00 95.25 171 ALA A CA 1
ATOM 1319 C C . ALA A 1 171 ? -7.139 7.610 16.948 1.00 95.25 171 ALA A C 1
ATOM 1321 O O . ALA A 1 171 ? -7.400 7.445 18.136 1.00 95.25 171 ALA A O 1
ATOM 1322 N N . VAL A 1 172 ? -6.315 8.582 16.545 1.00 93.88 172 VAL A N 1
ATOM 1323 C CA . VAL A 1 172 ? -5.665 9.520 17.480 1.00 93.88 172 VAL A CA 1
ATOM 1324 C C . VAL A 1 172 ? -6.706 10.307 18.279 1.00 93.88 172 VAL A C 1
ATOM 1326 O O . VAL A 1 172 ? -6.592 10.446 19.500 1.00 93.88 172 VAL A O 1
ATOM 1329 N N . SER A 1 173 ? -7.752 10.794 17.609 1.00 93.94 173 SER A N 1
ATOM 1330 C CA . SER A 1 173 ? -8.847 11.524 18.259 1.00 93.94 173 SER A CA 1
ATOM 1331 C C . SER A 1 173 ? -9.650 10.638 19.216 1.00 93.94 173 SER A C 1
ATOM 1333 O O . SER A 1 173 ? -10.053 11.094 20.287 1.00 93.94 173 SER A O 1
ATOM 1335 N N . PHE A 1 174 ? -9.871 9.376 18.846 1.00 93.75 174 PHE A N 1
ATOM 1336 C CA . PHE A 1 174 ? -10.529 8.372 19.675 1.00 93.75 174 PHE A CA 1
ATOM 1337 C C . PHE A 1 174 ? -9.699 8.060 20.924 1.00 93.75 174 PHE A C 1
ATOM 1339 O O . PHE A 1 174 ? -10.204 8.213 22.034 1.00 93.75 174 PHE A O 1
ATOM 1346 N N . ASN A 1 175 ? -8.415 7.734 20.760 1.00 93.38 175 ASN A N 1
ATOM 1347 C CA . ASN A 1 175 ? -7.512 7.402 21.864 1.00 93.38 175 ASN A CA 1
ATOM 1348 C C . ASN A 1 175 ? -7.384 8.557 22.863 1.00 93.38 175 ASN A C 1
ATOM 1350 O O . ASN A 1 175 ? -7.359 8.329 24.064 1.00 93.38 175 ASN A O 1
ATOM 1354 N N . ARG A 1 176 ? -7.379 9.813 22.393 1.00 91.06 176 ARG A N 1
ATOM 1355 C CA . ARG A 1 176 ? -7.365 10.989 23.282 1.00 91.06 176 ARG A CA 1
ATOM 1356 C C . ARG A 1 176 ? -8.611 11.081 24.167 1.00 91.06 176 ARG A C 1
ATOM 1358 O O . ARG A 1 176 ? -8.539 11.607 25.272 1.00 91.06 176 ARG A O 1
ATOM 1365 N N . ARG A 1 177 ? -9.765 10.639 23.661 1.00 89.94 177 ARG A N 1
ATOM 1366 C CA . ARG A 1 177 ? -11.049 10.707 24.378 1.00 89.94 177 ARG A CA 1
ATOM 1367 C C . ARG A 1 177 ? -11.269 9.518 25.300 1.00 89.94 177 ARG A C 1
ATOM 1369 O O . ARG A 1 177 ? -11.958 9.661 26.306 1.00 89.94 177 ARG A O 1
ATOM 1376 N N . VAL A 1 178 ? -10.732 8.355 24.954 1.00 87.69 178 VAL A N 1
ATOM 1377 C CA . VAL A 1 178 ? -10.840 7.160 25.787 1.00 87.69 178 VAL A CA 1
ATOM 1378 C C . VAL A 1 178 ? -9.836 7.280 26.931 1.00 87.69 178 VAL A C 1
ATOM 1380 O O . VAL A 1 178 ? -8.667 6.959 26.784 1.00 87.69 178 VAL A O 1
ATOM 1383 N N . SER A 1 179 ? -10.302 7.705 28.104 1.00 66.12 179 SER A N 1
ATOM 1384 C CA . SER A 1 179 ? -9.525 7.755 29.355 1.00 66.12 179 SER A CA 1
ATOM 1385 C C . SER A 1 179 ? -9.276 6.366 29.981 1.00 66.12 179 SER A C 1
ATOM 1387 O O . SER A 1 179 ? -9.167 6.225 31.197 1.00 66.12 179 SER A O 1
ATOM 1389 N N . GLY A 1 180 ? -9.245 5.319 29.152 1.00 68.00 180 GLY A N 1
ATOM 1390 C CA . GLY A 1 180 ? -9.213 3.916 29.558 1.00 68.00 180 GLY A CA 1
ATOM 1391 C C . GLY A 1 180 ? -7.817 3.293 29.554 1.00 68.00 180 GLY A C 1
ATOM 1392 O O . GLY A 1 180 ? -6.792 3.964 29.473 1.00 68.00 180 GLY A O 1
ATOM 1393 N N . ARG A 1 181 ? -7.783 1.958 29.641 1.00 75.94 181 ARG A N 1
ATOM 1394 C CA . ARG A 1 181 ? -6.545 1.174 29.545 1.00 75.94 181 ARG A CA 1
ATOM 1395 C C . ARG A 1 181 ? -5.911 1.341 28.164 1.00 75.94 181 ARG A C 1
ATOM 1397 O O . ARG A 1 181 ? -6.614 1.282 27.158 1.00 75.94 181 ARG A O 1
ATOM 1404 N N . ALA A 1 182 ? -4.579 1.388 28.124 1.00 76.31 182 ALA A N 1
ATOM 1405 C CA . ALA A 1 182 ? -3.800 1.407 26.883 1.00 76.31 182 ALA A CA 1
ATOM 1406 C C . ALA A 1 182 ? -4.176 0.269 25.910 1.00 76.31 182 ALA A C 1
ATOM 1408 O O . ALA A 1 182 ? -4.066 0.431 24.702 1.00 76.31 182 ALA A O 1
ATOM 1409 N N . SER A 1 183 ? -4.702 -0.853 26.417 1.00 81.38 183 SER A N 1
ATOM 1410 C CA . SER A 1 183 ? -5.212 -1.976 25.616 1.00 81.38 183 SER A CA 1
ATOM 1411 C C . SER A 1 183 ? -6.396 -1.638 24.700 1.00 81.38 183 SER A C 1
ATOM 1413 O O . SER A 1 183 ? -6.769 -2.457 23.869 1.00 81.38 183 SER A O 1
ATOM 1415 N N . TRP A 1 184 ? -7.050 -0.491 24.889 1.00 84.38 184 TRP A N 1
ATOM 1416 C CA . TRP A 1 184 ? -8.144 -0.023 24.030 1.00 84.38 184 TRP A CA 1
ATOM 1417 C C . TRP A 1 184 ? -7.687 1.001 23.000 1.00 84.38 184 TRP A C 1
ATOM 1419 O O . TRP A 1 184 ? -8.500 1.457 22.197 1.00 84.38 184 TRP A O 1
ATOM 1429 N N . HIS A 1 185 ? -6.409 1.378 23.029 1.00 91.38 185 HIS A N 1
ATOM 1430 C CA . HIS A 1 185 ? -5.869 2.255 22.015 1.00 91.38 185 HIS A CA 1
ATOM 1431 C C . HIS A 1 185 ? -5.819 1.508 20.692 1.00 91.38 185 HIS A C 1
ATOM 1433 O O . HIS A 1 185 ? -5.340 0.379 20.607 1.00 91.38 185 HIS A O 1
ATOM 1439 N N . ILE A 1 186 ? -6.322 2.169 19.662 1.00 93.81 186 ILE A N 1
ATOM 1440 C CA . ILE A 1 186 ? -6.293 1.663 18.299 1.00 93.81 186 ILE A CA 1
ATOM 1441 C C . ILE A 1 186 ? -5.283 2.466 17.491 1.00 93.81 186 ILE A C 1
ATOM 1443 O O . ILE A 1 186 ? -5.095 3.664 17.705 1.00 93.81 186 ILE A O 1
ATOM 1447 N N . SER A 1 187 ? -4.643 1.811 16.540 1.00 95.38 187 SER A N 1
ATOM 1448 C CA . SER A 1 187 ? -3.818 2.452 15.528 1.00 95.38 187 SER A CA 1
ATOM 1449 C C . SER A 1 187 ? -4.061 1.765 14.194 1.00 95.38 187 SER A C 1
ATOM 1451 O O . SER A 1 187 ? -4.431 0.593 14.126 1.00 95.38 187 SER A O 1
ATOM 1453 N N . PHE A 1 188 ? -3.882 2.526 13.129 1.00 96.19 188 PHE A N 1
ATOM 1454 C CA . PHE A 1 188 ? -3.860 2.048 11.764 1.00 96.19 188 PHE A CA 1
ATOM 1455 C C . PHE A 1 188 ? -2.411 2.058 11.292 1.00 96.19 188 PHE A C 1
ATOM 1457 O O . PHE A 1 188 ? -1.657 2.988 11.586 1.00 96.19 188 PHE A O 1
ATOM 1464 N N . VAL A 1 189 ? -2.020 1.012 10.569 1.00 95.69 189 VAL A N 1
ATOM 1465 C CA . VAL A 1 189 ? -0.685 0.945 9.974 1.00 95.69 189 VAL A CA 1
ATOM 1466 C C . VAL A 1 189 ? -0.518 2.045 8.933 1.00 95.69 189 VAL A C 1
ATOM 1468 O O . VAL A 1 189 ? -1.463 2.401 8.225 1.00 95.69 189 VAL A O 1
ATOM 1471 N N . GLU A 1 190 ? 0.686 2.594 8.835 1.00 94.44 190 GLU A N 1
ATOM 1472 C CA . GLU A 1 190 ? 0.999 3.558 7.787 1.00 94.44 190 GLU A CA 1
ATOM 1473 C C . GLU A 1 190 ? 1.045 2.859 6.424 1.00 94.44 190 GLU A C 1
ATOM 1475 O O . GLU A 1 190 ? 1.534 1.736 6.296 1.00 94.44 190 GLU A O 1
ATOM 1480 N N . CYS A 1 191 ? 0.528 3.534 5.402 1.00 95.38 191 CYS A N 1
ATOM 1481 C CA . CYS A 1 191 ? 0.582 3.081 4.022 1.00 95.38 191 CYS A CA 1
ATOM 1482 C C . CYS A 1 191 ? 1.487 3.996 3.205 1.00 95.38 191 CYS A C 1
ATOM 1484 O O . CYS A 1 191 ? 1.513 5.214 3.387 1.00 95.38 191 CYS A O 1
ATOM 1486 N N . HIS A 1 192 ? 2.170 3.391 2.248 1.00 97.88 192 HIS A N 1
ATOM 1487 C CA . HIS A 1 192 ? 2.992 4.068 1.265 1.00 97.88 192 HIS A CA 1
ATOM 1488 C C . HIS A 1 192 ? 2.561 3.628 -0.127 1.00 97.88 192 HIS A C 1
ATOM 1490 O O . HIS A 1 192 ? 2.155 2.486 -0.335 1.00 97.88 192 HIS A O 1
ATOM 1496 N N . ILE A 1 193 ? 2.660 4.535 -1.085 1.00 98.00 193 ILE A N 1
ATOM 1497 C CA . ILE A 1 193 ? 2.491 4.251 -2.502 1.00 98.00 193 ILE A CA 1
ATOM 1498 C C . ILE A 1 193 ? 3.882 4.167 -3.123 1.00 98.00 193 ILE A C 1
ATOM 1500 O O . ILE A 1 193 ? 4.653 5.122 -3.043 1.00 98.00 193 ILE A O 1
ATOM 1504 N N . TYR A 1 194 ? 4.184 3.020 -3.723 1.00 97.44 194 TYR A N 1
ATOM 1505 C CA . TYR A 1 194 ? 5.365 2.811 -4.549 1.00 97.44 194 TYR A CA 1
ATOM 1506 C C . TYR A 1 194 ? 4.951 2.835 -6.013 1.00 97.44 194 TYR A C 1
ATOM 1508 O O . TYR A 1 194 ? 4.009 2.144 -6.407 1.00 97.44 194 TYR A O 1
ATOM 1516 N N . THR A 1 195 ? 5.666 3.615 -6.814 1.00 95.38 195 THR A N 1
ATOM 1517 C CA . THR A 1 195 ? 5.520 3.628 -8.268 1.00 95.38 195 THR A CA 1
ATOM 1518 C C . THR A 1 195 ? 6.641 2.805 -8.875 1.00 95.38 195 THR A C 1
ATOM 1520 O O . THR A 1 195 ? 7.815 3.171 -8.771 1.00 95.38 195 THR A O 1
ATOM 1523 N N . LEU A 1 196 ? 6.263 1.692 -9.494 1.00 93.88 196 LEU A N 1
ATOM 1524 C CA . LEU A 1 196 ? 7.172 0.719 -10.078 1.00 93.88 196 LEU A CA 1
ATOM 1525 C C . LEU A 1 196 ? 7.012 0.713 -11.598 1.00 93.88 196 LEU A C 1
ATOM 1527 O O . LEU A 1 196 ? 5.901 0.790 -12.111 1.00 93.88 196 LEU A O 1
ATOM 1531 N N . VAL A 1 197 ? 8.111 0.595 -12.327 1.00 91.69 197 VAL A N 1
ATOM 1532 C CA . VAL A 1 197 ? 8.095 0.266 -13.755 1.00 91.69 197 VAL A CA 1
ATOM 1533 C C . VAL A 1 197 ? 8.341 -1.221 -13.870 1.00 91.69 197 VAL A C 1
ATOM 1535 O O . VAL A 1 197 ? 9.343 -1.712 -13.356 1.00 91.69 197 VAL A O 1
ATOM 1538 N N . ASP A 1 198 ? 7.429 -1.921 -14.531 1.00 90.50 198 ASP A N 1
ATOM 1539 C CA . ASP A 1 198 ? 7.586 -3.322 -14.902 1.00 90.50 198 ASP A CA 1
ATOM 1540 C C . ASP A 1 198 ? 6.876 -3.557 -16.239 1.00 90.50 198 ASP A C 1
ATOM 1542 O O . ASP A 1 198 ? 5.645 -3.648 -16.257 1.00 90.50 198 ASP A O 1
ATOM 1546 N N . PRO A 1 199 ? 7.621 -3.634 -17.355 1.00 86.88 199 PRO A N 1
ATOM 1547 C CA . PRO A 1 199 ? 7.041 -3.906 -18.667 1.00 86.88 199 PRO A CA 1
ATOM 1548 C C . PRO A 1 199 ? 6.322 -5.260 -18.751 1.00 86.88 199 PRO A C 1
ATOM 1550 O O . PRO A 1 199 ? 5.471 -5.432 -19.621 1.00 86.88 199 PRO A O 1
ATOM 1553 N N . ASP A 1 200 ? 6.636 -6.205 -17.855 1.00 84.75 200 ASP A N 1
ATOM 1554 C CA . ASP A 1 200 ? 6.000 -7.525 -17.825 1.00 84.75 200 ASP A CA 1
ATOM 1555 C C . ASP A 1 200 ? 4.607 -7.473 -17.174 1.00 84.75 200 ASP A C 1
ATOM 1557 O O . ASP A 1 200 ? 3.758 -8.322 -17.447 1.00 84.75 200 ASP A O 1
ATOM 1561 N N . LEU A 1 201 ? 4.366 -6.499 -16.286 1.00 82.00 201 LEU A N 1
ATOM 1562 C CA . LEU A 1 201 ? 3.133 -6.403 -15.493 1.00 82.00 201 LEU A CA 1
ATOM 1563 C C . LEU A 1 201 ? 2.228 -5.243 -15.911 1.00 82.00 201 LEU A C 1
ATOM 1565 O O . LEU A 1 201 ? 1.011 -5.323 -15.718 1.00 82.00 201 LEU A O 1
ATOM 1569 N N . TRP A 1 202 ? 2.806 -4.168 -16.443 1.00 86.12 202 TRP A N 1
ATOM 1570 C CA . TRP A 1 202 ? 2.121 -2.905 -16.684 1.00 86.12 202 TRP A CA 1
ATOM 1571 C C . TRP A 1 202 ? 2.513 -2.302 -18.032 1.00 86.12 202 TRP A C 1
ATOM 1573 O O . TRP A 1 202 ? 3.661 -2.354 -18.461 1.00 86.12 202 TRP A O 1
ATOM 1583 N N . THR A 1 203 ? 1.562 -1.625 -18.678 1.00 84.06 203 THR A N 1
ATOM 1584 C CA . THR A 1 203 ? 1.815 -0.849 -19.907 1.00 84.06 203 THR A CA 1
ATOM 1585 C C . THR A 1 203 ? 2.492 0.503 -19.629 1.00 84.06 203 THR A C 1
ATOM 1587 O O . THR A 1 203 ? 2.726 1.284 -20.545 1.00 84.06 203 THR A O 1
ATOM 1590 N N . GLY A 1 204 ? 2.765 0.808 -18.360 1.00 86.50 204 GLY A N 1
ATOM 1591 C CA . GLY A 1 204 ? 3.377 2.038 -17.867 1.00 86.50 204 GLY A CA 1
ATOM 1592 C C . GLY A 1 204 ? 3.762 1.883 -16.391 1.00 86.50 204 GLY A C 1
ATOM 1593 O O . GLY A 1 204 ? 3.847 0.758 -15.903 1.00 86.50 204 GLY A O 1
ATOM 1594 N N . PRO A 1 205 ? 3.990 2.976 -15.648 1.00 89.50 205 PRO A N 1
ATOM 1595 C CA . PRO A 1 205 ? 4.266 2.880 -14.219 1.00 89.50 205 PRO A CA 1
ATOM 1596 C C . PRO A 1 205 ? 3.066 2.298 -13.457 1.00 89.50 205 PRO A C 1
ATOM 1598 O O . PRO A 1 205 ? 1.971 2.860 -13.478 1.00 89.50 205 PRO A O 1
ATOM 1601 N N . GLY A 1 206 ? 3.268 1.183 -12.763 1.00 91.44 206 GLY A N 1
ATOM 1602 C CA . GLY A 1 206 ? 2.304 0.587 -11.850 1.00 91.44 206 GLY A CA 1
ATOM 1603 C C . GLY A 1 206 ? 2.379 1.205 -10.460 1.00 91.44 206 GLY A C 1
ATOM 1604 O O . GLY A 1 206 ? 3.437 1.648 -10.011 1.00 91.44 206 GLY A O 1
ATOM 1605 N N . THR A 1 207 ? 1.250 1.209 -9.752 1.00 94.25 207 THR A N 1
ATOM 1606 C CA . THR A 1 207 ? 1.207 1.595 -8.339 1.00 94.25 207 THR A CA 1
ATOM 1607 C C . THR A 1 207 ? 0.991 0.378 -7.447 1.00 94.25 207 THR A C 1
ATOM 1609 O O . THR A 1 207 ? 0.036 -0.381 -7.612 1.00 94.25 207 THR A O 1
ATOM 1612 N N . VAL A 1 208 ? 1.839 0.261 -6.429 1.00 96.31 208 VAL A N 1
ATOM 1613 C CA . VAL A 1 208 ? 1.720 -0.706 -5.340 1.00 96.31 208 VAL A CA 1
ATOM 1614 C C . VAL A 1 208 ? 1.488 0.044 -4.032 1.00 96.31 208 VAL A C 1
ATOM 1616 O O . VAL A 1 208 ? 2.232 0.964 -3.697 1.00 96.31 208 VAL A O 1
ATOM 1619 N N . LEU A 1 209 ? 0.469 -0.352 -3.266 1.00 97.75 209 LEU A N 1
ATOM 1620 C CA . LEU A 1 209 ? 0.294 0.129 -1.895 1.00 97.75 209 LEU A CA 1
ATOM 1621 C C . LEU A 1 209 ? 1.037 -0.810 -0.951 1.00 97.75 209 LEU A C 1
ATOM 1623 O O . LEU A 1 209 ? 0.691 -1.984 -0.878 1.00 97.75 209 LEU A O 1
ATOM 1627 N N . ALA A 1 210 ? 2.021 -0.302 -0.217 1.00 97.94 210 ALA A N 1
ATOM 1628 C CA . ALA A 1 210 ? 2.763 -1.074 0.767 1.00 97.94 210 ALA A CA 1
ATOM 1629 C C . ALA A 1 210 ? 2.479 -0.609 2.199 1.00 97.94 210 ALA A C 1
ATOM 1631 O O . ALA A 1 210 ? 2.413 0.588 2.478 1.00 97.94 210 ALA A O 1
ATOM 1632 N N . GLU A 1 211 ? 2.347 -1.559 3.116 1.00 97.19 211 GLU A N 1
ATOM 1633 C CA . GLU A 1 211 ? 2.178 -1.320 4.553 1.00 97.19 211 GLU A CA 1
ATOM 1634 C C . GLU A 1 211 ? 3.056 -2.285 5.365 1.00 97.19 211 GLU A C 1
ATOM 1636 O O . GLU A 1 211 ? 3.402 -3.355 4.853 1.00 97.19 211 GLU A O 1
ATOM 1641 N N . PRO A 1 212 ? 3.429 -1.951 6.613 1.00 96.25 212 PRO A N 1
ATOM 1642 C CA . PRO A 1 212 ? 4.094 -2.888 7.510 1.00 96.25 212 PRO A CA 1
ATOM 1643 C C . PRO A 1 212 ? 3.352 -4.222 7.603 1.00 96.25 212 PRO A C 1
ATOM 1645 O O . PRO A 1 212 ? 2.125 -4.258 7.704 1.00 96.25 212 PRO A O 1
ATOM 1648 N N . TYR A 1 213 ? 4.102 -5.319 7.571 1.00 94.88 213 TYR A N 1
ATOM 1649 C CA . TYR A 1 213 ? 3.552 -6.652 7.766 1.00 94.88 213 TYR A CA 1
ATOM 1650 C C . TYR A 1 213 ? 3.019 -6.811 9.189 1.00 94.88 213 TYR A C 1
ATOM 1652 O O . TYR A 1 213 ? 3.701 -6.488 10.162 1.00 94.88 213 TYR A O 1
ATOM 1660 N N . LEU A 1 214 ? 1.787 -7.304 9.300 1.00 92.88 214 LEU A N 1
ATOM 1661 C CA . LEU A 1 214 ? 1.145 -7.573 10.579 1.00 92.88 214 LEU A CA 1
ATOM 1662 C C . LEU A 1 214 ? 1.431 -9.011 11.001 1.00 92.88 214 LEU A C 1
ATOM 1664 O O . LEU A 1 214 ? 0.958 -9.957 10.376 1.00 92.88 214 LEU A O 1
ATOM 1668 N N . GLU A 1 215 ? 2.190 -9.165 12.080 1.00 90.69 215 GLU A N 1
ATOM 1669 C CA . GLU A 1 215 ? 2.423 -10.466 12.695 1.00 90.69 215 GLU A CA 1
ATOM 1670 C C . GLU A 1 215 ? 1.238 -10.883 13.576 1.00 90.69 215 GLU A C 1
ATOM 1672 O O . GLU A 1 215 ? 0.636 -10.071 14.283 1.00 90.69 215 GLU A O 1
ATOM 1677 N N . GLY A 1 216 ? 0.920 -12.178 13.549 1.00 91.25 216 GLY A N 1
ATOM 1678 C CA . GLY A 1 216 ? -0.161 -12.774 14.330 1.00 91.25 216 GLY A CA 1
ATOM 1679 C C . GLY A 1 216 ? -1.437 -13.032 13.529 1.00 91.25 216 GLY A C 1
ATOM 1680 O O . GLY A 1 216 ? -1.461 -13.008 12.300 1.00 91.25 216 GLY A O 1
ATOM 1681 N N . LYS A 1 217 ? -2.522 -13.340 14.249 1.00 89.31 217 LYS A N 1
ATOM 1682 C CA . LYS A 1 217 ? -3.803 -13.715 13.641 1.00 89.31 217 LYS A CA 1
ATOM 1683 C C . LYS A 1 217 ? -4.568 -12.477 13.178 1.00 89.31 217 LYS A C 1
ATOM 1685 O O . LYS A 1 217 ? -5.076 -11.713 14.000 1.00 89.31 217 LYS A O 1
ATOM 1690 N N . PHE A 1 218 ? -4.711 -12.318 11.865 1.00 88.88 218 PHE A N 1
ATOM 1691 C CA . PHE A 1 218 ? -5.567 -11.286 11.288 1.00 88.88 218 PHE A CA 1
ATOM 1692 C C . PHE A 1 218 ? -7.049 -11.577 11.578 1.00 88.88 218 PHE A C 1
ATOM 1694 O O . PHE A 1 218 ? -7.526 -12.702 11.420 1.00 88.88 218 PHE A O 1
ATOM 1701 N N . VAL A 1 219 ? -7.796 -10.560 12.018 1.00 89.69 219 VAL A N 1
ATOM 1702 C CA . VAL A 1 219 ? -9.224 -10.680 12.344 1.00 89.69 219 VAL A CA 1
ATOM 1703 C C . VAL A 1 219 ? -10.005 -9.503 11.772 1.00 89.69 219 VAL A C 1
ATOM 1705 O O . VAL A 1 219 ? -9.811 -8.354 12.166 1.00 89.69 219 VAL A O 1
ATOM 1708 N N . LYS A 1 220 ? -10.974 -9.807 10.903 1.00 88.94 220 LYS A N 1
ATOM 1709 C CA . LYS A 1 220 ? -11.996 -8.858 10.452 1.00 88.94 220 LYS A CA 1
ATOM 1710 C C . LYS A 1 220 ? -13.146 -8.821 11.466 1.00 88.94 220 LYS A C 1
ATOM 1712 O O . LYS A 1 220 ? -13.845 -9.814 11.663 1.00 88.94 220 LYS A O 1
ATOM 1717 N N . TRP A 1 221 ? -13.318 -7.686 12.145 1.00 89.25 221 TRP A N 1
ATOM 1718 C CA . TRP A 1 221 ? -14.333 -7.510 13.199 1.00 89.25 221 TRP A CA 1
ATOM 1719 C C . TRP A 1 221 ? -15.718 -7.137 12.662 1.00 89.25 221 TRP A C 1
ATOM 1721 O O . TRP A 1 221 ? -16.734 -7.450 13.282 1.00 89.25 221 TRP A O 1
ATOM 1731 N N . ASN A 1 222 ? -15.766 -6.470 11.513 1.00 91.38 222 ASN A N 1
ATOM 1732 C CA . ASN A 1 222 ? -16.986 -6.077 10.820 1.00 91.38 222 ASN A CA 1
ATOM 1733 C C . ASN A 1 222 ? -16.731 -5.980 9.307 1.00 91.38 222 ASN A C 1
ATOM 1735 O O . ASN A 1 222 ? -15.582 -6.011 8.858 1.00 91.38 222 ASN A O 1
ATOM 1739 N N . ASN A 1 223 ? -17.797 -5.886 8.513 1.00 86.81 223 ASN A N 1
ATOM 1740 C CA . ASN A 1 223 ? -17.691 -5.488 7.111 1.00 86.81 223 ASN A CA 1
ATOM 1741 C C . ASN A 1 223 ? -18.272 -4.082 6.894 1.00 86.81 223 ASN A C 1
ATOM 1743 O O . ASN A 1 223 ? -18.843 -3.453 7.785 1.00 86.81 223 ASN A O 1
ATOM 1747 N N . ASN A 1 224 ? -18.124 -3.587 5.673 1.00 85.44 224 ASN A N 1
ATOM 1748 C CA . ASN A 1 224 ? -18.662 -2.305 5.238 1.00 85.44 224 ASN A CA 1
ATOM 1749 C C . ASN A 1 224 ? -20.183 -2.350 4.947 1.00 85.44 224 ASN A C 1
ATOM 1751 O O . ASN A 1 224 ? -20.760 -1.310 4.656 1.00 85.44 224 ASN A O 1
ATOM 1755 N N . ALA A 1 225 ? -20.845 -3.504 5.055 1.00 87.69 225 ALA A N 1
ATOM 1756 C CA . ALA A 1 225 ? -22.279 -3.705 4.816 1.00 87.69 225 ALA A CA 1
ATOM 1757 C C . ALA A 1 225 ? -23.086 -3.997 6.104 1.00 87.69 225 ALA A C 1
ATOM 1759 O O . ALA A 1 225 ? -24.228 -4.439 6.037 1.00 87.69 225 ALA A O 1
ATOM 1760 N N . GLY A 1 226 ? -22.510 -3.741 7.286 1.00 84.44 226 GLY A N 1
ATOM 1761 C CA . GLY A 1 226 ? -23.197 -3.882 8.576 1.00 84.44 226 GLY A CA 1
ATOM 1762 C C . GLY A 1 226 ? -23.075 -5.256 9.246 1.00 84.44 226 GLY A C 1
ATOM 1763 O O . GLY A 1 226 ? -23.612 -5.441 10.337 1.00 84.44 226 GLY A O 1
ATOM 1764 N N . TYR A 1 227 ? -22.339 -6.202 8.658 1.00 83.19 227 TYR A N 1
ATOM 1765 C CA . TYR A 1 227 ? -21.976 -7.446 9.335 1.00 83.19 227 TYR A CA 1
ATOM 1766 C C . TYR A 1 227 ? -21.044 -7.157 10.511 1.00 83.19 227 TYR A C 1
ATOM 1768 O O . TYR A 1 227 ? -20.062 -6.421 10.380 1.00 83.19 227 TYR A O 1
ATOM 1776 N N . ILE A 1 228 ? -21.325 -7.790 11.647 1.00 88.62 228 ILE A N 1
ATOM 1777 C CA . ILE A 1 228 ? -20.499 -7.754 12.851 1.00 88.62 228 ILE A CA 1
ATOM 1778 C C . ILE A 1 228 ? -20.142 -9.195 13.184 1.00 88.62 228 ILE A C 1
ATOM 1780 O O . ILE A 1 228 ? -21.032 -10.034 13.336 1.00 88.62 228 ILE A O 1
ATOM 1784 N N . ARG A 1 229 ? -18.845 -9.478 13.334 1.00 83.25 229 ARG A N 1
ATOM 1785 C CA . ARG A 1 229 ? -18.383 -10.802 13.745 1.00 83.25 229 ARG A CA 1
ATOM 1786 C C . ARG A 1 229 ? -18.970 -11.133 15.118 1.00 83.25 229 ARG A C 1
ATOM 1788 O O . ARG A 1 229 ? -18.748 -10.404 16.086 1.00 83.25 229 ARG A O 1
ATOM 1795 N N . ALA A 1 230 ? -19.700 -12.242 15.210 1.00 76.94 230 ALA A N 1
ATOM 1796 C CA . ALA A 1 230 ? -20.238 -12.712 16.478 1.00 76.94 230 ALA A CA 1
ATOM 1797 C C . ALA A 1 230 ? -19.089 -13.052 17.441 1.00 76.94 230 ALA A C 1
ATOM 1799 O O . ALA A 1 230 ? -18.141 -13.754 17.087 1.00 76.94 230 ALA A O 1
ATOM 1800 N N . THR A 1 231 ? -19.173 -12.566 18.677 1.00 71.50 231 THR A N 1
ATOM 1801 C CA . THR A 1 231 ? -18.279 -13.042 19.741 1.00 71.50 231 THR A CA 1
ATOM 1802 C C . THR A 1 231 ? -18.706 -14.448 20.173 1.00 71.50 231 THR A C 1
ATOM 1804 O O . THR A 1 231 ? -19.880 -14.796 20.062 1.00 71.50 231 THR A O 1
ATOM 1807 N N . HIS A 1 232 ? -17.784 -15.255 20.711 1.00 54.41 232 HIS A N 1
ATOM 1808 C CA . HIS A 1 232 ? -18.041 -16.645 21.140 1.00 54.41 232 HIS A CA 1
ATOM 1809 C C . HIS A 1 232 ? -19.268 -16.817 22.064 1.00 54.41 232 HIS A C 1
ATOM 1811 O O . HIS A 1 232 ? -19.902 -17.867 22.079 1.00 54.41 232 HIS A O 1
ATOM 1817 N N . LYS A 1 233 ? -19.634 -15.782 22.832 1.00 54.09 233 LYS A N 1
ATOM 1818 C CA . LYS A 1 233 ? -20.829 -15.791 23.695 1.00 54.09 233 LYS A CA 1
ATOM 1819 C C . LYS A 1 233 ? -22.135 -15.600 22.914 1.00 54.09 233 LYS A C 1
ATOM 1821 O O . LYS A 1 233 ? -23.189 -16.063 23.334 1.00 54.09 233 LYS A O 1
ATOM 1826 N N . GLN A 1 234 ? -22.074 -14.915 21.777 1.00 53.28 234 GLN A N 1
ATOM 1827 C CA . GLN A 1 234 ? -23.222 -14.593 20.933 1.00 53.28 234 GLN A CA 1
ATOM 1828 C C . GLN A 1 234 ? -23.550 -15.731 19.956 1.00 53.28 234 GLN A C 1
ATOM 1830 O O . GLN A 1 234 ? -24.721 -15.935 19.641 1.00 53.28 234 GLN A O 1
ATOM 1835 N N . SER A 1 235 ? -22.545 -16.508 19.535 1.00 52.75 235 SER A N 1
ATOM 1836 C CA . SER A 1 235 ? -22.742 -17.745 18.770 1.00 52.75 235 SER A CA 1
ATOM 1837 C C . SER A 1 235 ? -23.404 -18.840 19.612 1.00 52.75 235 SER A C 1
ATOM 1839 O O . SER A 1 235 ? -24.360 -19.449 19.147 1.00 52.75 235 SER A O 1
ATOM 1841 N N . GLN A 1 236 ? -23.008 -19.015 20.880 1.00 50.88 236 GLN A N 1
ATOM 1842 C CA . GLN A 1 236 ? -23.668 -19.960 21.797 1.00 50.88 236 GLN A CA 1
ATOM 1843 C C . GLN A 1 236 ? -25.131 -19.580 22.087 1.00 50.88 236 GLN A C 1
ATOM 1845 O O . GLN A 1 236 ? -26.006 -20.441 22.097 1.00 50.88 236 GLN A O 1
ATOM 1850 N N . ALA A 1 237 ? -25.431 -18.286 22.246 1.00 51.94 237 ALA A N 1
ATOM 1851 C CA . ALA A 1 237 ? -26.805 -17.811 22.432 1.00 51.94 237 ALA A CA 1
ATOM 1852 C C . ALA A 1 237 ? -27.674 -17.915 21.160 1.00 51.94 237 ALA A C 1
ATOM 1854 O O . ALA A 1 237 ? -28.895 -18.027 21.265 1.00 51.94 237 ALA A O 1
ATOM 1855 N N . ARG A 1 238 ? -27.066 -17.867 19.964 1.00 52.34 238 ARG A N 1
ATOM 1856 C CA . ARG A 1 238 ? -27.750 -18.118 18.682 1.00 52.34 238 ARG A CA 1
ATOM 1857 C C . ARG A 1 238 ? -27.997 -19.609 18.450 1.00 52.34 238 ARG A C 1
ATOM 1859 O O . ARG A 1 238 ? -29.104 -19.958 18.061 1.00 52.34 238 ARG A O 1
ATOM 1866 N N . ALA A 1 239 ? -27.024 -20.464 18.762 1.00 52.53 239 ALA A N 1
ATOM 1867 C CA . ALA A 1 239 ? -27.169 -21.918 18.688 1.00 52.53 239 ALA A CA 1
ATOM 1868 C C . ALA A 1 239 ? -28.242 -22.444 19.660 1.00 52.53 239 ALA A C 1
ATOM 1870 O O . ALA A 1 239 ? -28.992 -23.349 19.326 1.00 52.53 239 ALA A O 1
ATOM 1871 N N . ALA A 1 240 ? -28.399 -21.814 20.829 1.00 52.22 240 ALA A N 1
ATOM 1872 C CA . ALA A 1 240 ? -29.457 -22.150 21.786 1.00 52.22 240 ALA A CA 1
ATOM 1873 C C . ALA A 1 240 ? -30.868 -21.661 21.383 1.00 52.22 240 ALA A C 1
ATOM 1875 O O . ALA A 1 240 ? -31.826 -21.911 22.111 1.00 52.22 240 ALA A O 1
ATOM 1876 N N . ARG A 1 241 ? -31.014 -20.919 20.274 1.00 52.88 241 ARG A N 1
ATOM 1877 C CA . ARG A 1 241 ? -32.290 -20.332 19.818 1.00 52.88 241 ARG A CA 1
ATOM 1878 C C . ARG A 1 241 ? -32.768 -20.842 18.456 1.00 52.88 241 ARG A C 1
ATOM 1880 O O . ARG A 1 241 ? -33.796 -20.366 17.978 1.00 52.88 241 ARG A O 1
ATOM 1887 N N . SER A 1 242 ? -32.062 -21.772 17.816 1.00 47.03 242 SER A N 1
ATOM 1888 C CA . SER A 1 242 ? -32.462 -22.290 16.505 1.00 47.03 242 SER A CA 1
ATOM 1889 C C . SER A 1 242 ? -33.464 -23.444 16.630 1.00 47.03 242 SER A C 1
ATOM 1891 O O . SER A 1 242 ? -33.100 -24.599 16.453 1.00 47.03 242 SER A O 1
ATOM 1893 N N . ASP A 1 243 ? -34.729 -23.104 16.882 1.00 44.38 243 ASP A N 1
ATOM 1894 C CA . ASP A 1 243 ? -35.897 -23.949 16.587 1.00 44.38 243 ASP A CA 1
ATOM 1895 C C . ASP A 1 243 ? -36.920 -23.121 15.767 1.00 44.38 243 ASP A C 1
ATOM 1897 O O . ASP A 1 243 ? -37.959 -22.697 16.261 1.00 44.38 243 ASP A O 1
ATOM 1901 N N . LYS A 1 244 ? -36.559 -22.881 14.489 1.00 38.84 244 LYS A N 1
ATOM 1902 C CA . LYS A 1 244 ? -37.355 -22.399 13.319 1.00 38.84 244 LYS A CA 1
ATOM 1903 C C . LYS A 1 244 ? -38.071 -21.019 13.370 1.00 38.84 244 LYS A C 1
ATOM 1905 O O . LYS A 1 244 ? -38.388 -20.518 14.441 1.00 38.84 244 LYS A O 1
ATOM 1910 N N . PRO A 1 245 ? -38.471 -20.433 12.210 1.00 41.97 245 PRO A N 1
ATOM 1911 C CA . PRO A 1 245 ? -38.024 -20.618 10.823 1.00 41.97 245 PRO A CA 1
ATOM 1912 C C . PRO A 1 245 ? -37.308 -19.372 10.244 1.00 41.97 245 PRO A C 1
ATOM 1914 O O . PRO A 1 245 ? -37.290 -18.291 10.829 1.00 41.97 245 PRO A O 1
ATOM 1917 N N . GLN A 1 246 ? -36.709 -19.570 9.068 1.00 48.03 246 GLN A N 1
ATOM 1918 C CA . GLN A 1 246 ? -35.933 -18.623 8.264 1.00 48.03 246 GLN A CA 1
ATOM 1919 C C . GLN A 1 246 ? -36.629 -17.268 8.045 1.00 48.03 246 GLN A C 1
ATOM 1921 O O . GLN A 1 246 ? -37.736 -17.193 7.515 1.00 48.03 246 GLN A O 1
ATOM 1926 N N . GLY A 1 247 ? -35.919 -16.193 8.391 1.00 31.80 247 GLY A N 1
ATOM 1927 C CA . GLY A 1 247 ? -36.250 -14.816 8.044 1.00 31.80 247 GLY A CA 1
ATOM 1928 C C . GLY A 1 247 ? -35.079 -14.165 7.314 1.00 31.80 247 GLY A C 1
ATOM 1929 O O . GLY A 1 247 ? -34.207 -13.586 7.951 1.00 31.80 247 GLY A O 1
ATOM 1930 N N . LEU A 1 248 ? -35.077 -14.306 5.988 1.00 37.72 248 LEU A N 1
ATOM 1931 C CA . LEU A 1 248 ? -34.581 -13.355 4.985 1.00 37.72 248 LEU A CA 1
ATOM 1932 C C . LEU A 1 248 ? -33.318 -12.524 5.319 1.00 37.72 248 LEU A C 1
ATOM 1934 O O . LEU A 1 248 ? -33.337 -11.314 5.146 1.00 37.72 248 LEU A O 1
ATOM 1938 N N . PHE A 1 249 ? -32.221 -13.138 5.763 1.00 35.53 249 PHE A N 1
ATOM 1939 C CA . PHE A 1 249 ? -30.882 -12.525 5.765 1.00 35.53 249 PHE A CA 1
ATOM 1940 C C . PHE A 1 249 ? -29.828 -13.628 5.683 1.00 35.53 249 PHE A C 1
ATOM 1942 O O . PHE A 1 249 ? -29.135 -13.920 6.654 1.00 35.53 249 PHE A O 1
ATOM 1949 N N . GLU A 1 250 ? -29.734 -14.258 4.520 1.00 30.94 250 GLU A N 1
ATOM 1950 C CA . GLU A 1 250 ? -28.656 -15.187 4.201 1.00 30.94 250 GLU A CA 1
ATOM 1951 C C . GLU A 1 250 ? -28.178 -14.864 2.785 1.00 30.94 250 GLU A C 1
ATOM 1953 O O . GLU A 1 250 ? -28.719 -15.328 1.790 1.00 30.94 250 GLU A O 1
ATOM 1958 N N . ILE A 1 251 ? -27.206 -13.957 2.712 1.00 31.70 251 ILE A N 1
ATOM 1959 C CA . ILE A 1 251 ? -26.170 -14.019 1.685 1.00 31.70 251 ILE A CA 1
ATOM 1960 C C . ILE A 1 251 ? -24.930 -14.401 2.486 1.00 31.70 251 ILE A C 1
ATOM 1962 O O . ILE A 1 251 ? -24.253 -13.545 3.059 1.00 31.70 251 ILE A O 1
ATOM 1966 N N . GLY A 1 252 ? -24.764 -15.709 2.672 1.00 29.53 252 GLY A N 1
ATOM 1967 C CA . GLY A 1 252 ? -23.513 -16.288 3.124 1.00 29.53 252 GLY A CA 1
ATOM 1968 C C . GLY A 1 252 ? -22.553 -16.260 1.947 1.00 29.53 252 GLY A C 1
ATOM 1969 O O . GLY A 1 252 ? -22.744 -16.986 0.981 1.00 29.53 252 GLY A O 1
ATOM 1970 N N . GLU A 1 253 ? -21.550 -15.394 2.012 1.00 33.75 253 GLU A N 1
ATOM 1971 C CA . GLU A 1 253 ? -20.272 -15.699 1.376 1.00 33.75 253 GLU A CA 1
ATOM 1972 C C . GLU A 1 253 ? -19.504 -16.511 2.421 1.00 33.75 253 GLU A C 1
ATOM 1974 O O . GLU A 1 253 ? -18.852 -15.966 3.316 1.00 33.75 253 GLU A O 1
ATOM 1979 N N . GLU A 1 254 ? -19.741 -17.821 2.398 1.00 34.16 254 GLU A N 1
ATOM 1980 C CA . GLU A 1 254 ? -18.854 -18.805 3.005 1.00 34.16 254 GLU A CA 1
ATOM 1981 C C . GLU A 1 254 ? -17.609 -18.853 2.114 1.00 34.16 254 GLU A C 1
ATOM 1983 O O . GLU A 1 254 ? -17.595 -19.511 1.079 1.00 34.16 254 GLU A O 1
ATOM 1988 N N . ASP A 1 255 ? -16.586 -18.075 2.474 1.00 37.16 255 ASP A N 1
ATOM 1989 C CA . ASP A 1 255 ? -15.230 -18.348 2.008 1.00 37.16 255 ASP A CA 1
ATOM 1990 C C . ASP A 1 255 ? -14.799 -19.651 2.705 1.00 37.16 255 ASP A C 1
ATOM 1992 O O . ASP A 1 255 ? -14.481 -19.661 3.898 1.00 37.16 255 ASP A O 1
ATOM 1996 N N . GLU A 1 256 ? -14.899 -20.761 1.974 1.00 36.12 256 GLU A N 1
ATOM 1997 C CA . GLU A 1 256 ? -14.321 -22.057 2.324 1.00 36.12 256 GLU A CA 1
ATOM 1998 C C . GLU A 1 256 ? -12.792 -21.912 2.412 1.00 36.12 256 GLU A C 1
ATOM 2000 O O . GLU A 1 256 ? -12.080 -21.984 1.412 1.00 36.12 256 GLU A O 1
ATOM 2005 N N . ASP A 1 257 ? -12.273 -21.686 3.619 1.00 36.66 257 ASP A N 1
ATOM 2006 C CA . ASP A 1 257 ? -10.892 -22.033 3.945 1.00 36.66 257 ASP A CA 1
ATOM 2007 C C . ASP A 1 257 ? -10.881 -23.540 4.277 1.00 36.66 257 ASP A C 1
ATOM 2009 O O . ASP A 1 257 ? -11.266 -23.950 5.374 1.00 36.66 257 ASP A O 1
ATOM 2013 N N . GLU A 1 258 ? -10.502 -24.375 3.304 1.00 36.34 258 GLU A N 1
ATOM 2014 C CA . GLU A 1 258 ? -10.211 -25.799 3.514 1.00 36.34 258 GLU A CA 1
ATOM 2015 C C . GLU A 1 258 ? -8.999 -25.948 4.459 1.00 36.34 258 GLU A C 1
ATOM 2017 O O . GLU A 1 258 ? -7.841 -25.797 4.066 1.00 36.34 258 GLU A O 1
ATOM 2022 N N . ASP A 1 259 ? -9.278 -26.235 5.733 1.00 40.62 259 ASP A N 1
ATOM 2023 C CA . ASP A 1 259 ? -8.314 -26.726 6.720 1.00 40.62 259 ASP A CA 1
ATOM 2024 C C . ASP A 1 259 ? -8.037 -28.227 6.475 1.00 40.62 259 ASP A C 1
ATOM 2026 O O . ASP A 1 259 ? -8.639 -29.090 7.117 1.00 40.62 259 ASP A O 1
ATOM 2030 N N . ASP A 1 260 ? -7.088 -28.564 5.597 1.00 36.44 260 ASP A N 1
ATOM 2031 C CA . ASP A 1 260 ? -6.537 -29.927 5.528 1.00 36.44 260 ASP A CA 1
ATOM 2032 C C . ASP A 1 260 ? -5.349 -30.078 6.487 1.00 36.44 260 ASP A C 1
ATOM 2034 O O . ASP A 1 260 ? -4.174 -29.937 6.139 1.00 36.44 260 ASP A O 1
ATOM 2038 N N . ALA A 1 261 ? -5.677 -30.403 7.737 1.00 43.69 261 ALA A N 1
ATOM 2039 C CA . ALA A 1 261 ? -4.747 -30.980 8.697 1.00 43.69 261 ALA A CA 1
ATOM 2040 C C . ALA A 1 261 ? -5.237 -32.373 9.110 1.00 43.69 261 ALA A C 1
ATOM 2042 O O . ALA A 1 261 ? -5.938 -32.528 10.109 1.00 43.69 261 ALA A O 1
ATOM 2043 N N . GLN A 1 262 ? -4.819 -33.401 8.372 1.00 38.28 262 GLN A N 1
ATOM 2044 C CA . GLN A 1 262 ? -4.734 -34.759 8.908 1.00 38.28 262 GLN A CA 1
ATOM 2045 C C . GLN A 1 262 ? -3.344 -35.320 8.626 1.00 38.28 262 GLN A C 1
ATOM 2047 O O . GLN A 1 262 ? -2.981 -35.631 7.495 1.00 38.28 262 GLN A O 1
ATOM 2052 N N . GLY A 1 263 ? -2.556 -35.406 9.699 1.00 37.59 263 GLY A N 1
ATOM 2053 C CA . GLY A 1 263 ? -1.457 -36.350 9.769 1.00 37.59 263 GLY A CA 1
ATOM 2054 C C . GLY A 1 263 ? -2.031 -37.758 9.831 1.00 37.59 263 GLY A C 1
ATOM 2055 O O . GLY A 1 263 ? -3.015 -37.989 10.534 1.00 37.59 263 GLY A O 1
ATOM 2056 N N . ASP A 1 264 ? -1.404 -38.671 9.103 1.00 44.31 264 ASP A N 1
ATOM 2057 C CA . ASP A 1 264 ? -1.639 -40.096 9.267 1.00 44.31 264 ASP A CA 1
ATOM 2058 C C . ASP A 1 264 ? -0.328 -40.731 9.735 1.00 44.31 264 ASP A C 1
ATOM 2060 O O . ASP A 1 264 ? 0.696 -40.697 9.046 1.00 44.31 264 ASP A O 1
ATOM 2064 N N . ASP A 1 265 ? -0.377 -41.232 10.967 1.00 42.44 265 ASP A N 1
ATOM 2065 C CA . ASP A 1 265 ? 0.586 -42.158 11.541 1.00 42.44 265 ASP A CA 1
ATOM 2066 C C . ASP A 1 265 ? 0.510 -43.479 10.768 1.00 42.44 265 ASP A C 1
ATOM 2068 O O . ASP A 1 265 ? -0.553 -44.104 10.720 1.00 42.44 265 ASP A O 1
ATOM 2072 N N . ARG A 1 266 ? 1.649 -43.946 10.245 1.00 40.69 266 ARG A N 1
ATOM 2073 C CA . ARG A 1 266 ? 2.014 -45.371 10.148 1.00 40.69 266 ARG A CA 1
ATOM 2074 C C . ARG A 1 266 ? 3.494 -45.555 9.845 1.00 40.69 266 ARG A C 1
ATOM 2076 O O . ARG A 1 266 ? 3.981 -44.955 8.864 1.00 40.69 266 ARG A O 1
#

InterPro domains:
  IPR004166 Alpha-type protein kinase, alpha-kinase domain [PF02816] (112-235)
  IPR004166 Alpha-type protein kinase, alpha-kinase domain [PS51158] (83-266)
  IPR011009 Protein kinase-like domain superfamily [SSF56112] (102-231)
  IPR051852 Alpha-type Protein Kinase [PTHR45992] (83-230)

Organism: Hemiselmis andersenii (NCBI:txid464988)